Protein AF-A0AAN8UK50-F1 (afdb_monomer_lite)

pLDDT: mean 84.62, std 10.85, range [43.88, 96.88]

Organism: NCBI:txid194707

InterPro domains:
  IPR004158 Protein of unknown function DUF247, plant [PF03140] (2-124)
  IPR004158 Protein of unknown function DUF247, plant [PTHR31170] (2-124)

Structure (mmCIF, N/CA/C/O backbone):
data_AF-A0AAN8UK50-F1
#
_entry.id   AF-A0AAN8UK50-F1
#
loop_
_atom_site.group_PDB
_atom_site.id
_atom_site.type_symbol
_atom_site.label_atom_id
_atom_site.label_alt_id
_atom_site.label_comp_id
_atom_site.label_asym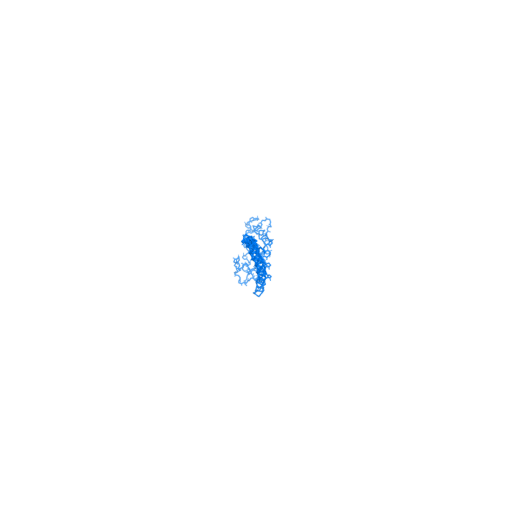_id
_atom_site.label_entity_id
_atom_site.label_seq_id
_atom_site.pdbx_PDB_ins_code
_atom_site.Cartn_x
_atom_site.Cartn_y
_atom_site.Cartn_z
_atom_site.occupancy
_atom_site.B_iso_or_equiv
_atom_site.auth_seq_id
_atom_site.auth_comp_id
_atom_site.auth_asym_id
_atom_site.auth_atom_id
_atom_site.pdbx_PDB_model_num
ATOM 1 N N . MET A 1 1 ? 16.157 -17.123 -24.007 1.00 47.72 1 MET A N 1
ATOM 2 C CA . MET A 1 1 ? 16.012 -16.371 -25.274 1.00 47.72 1 MET A CA 1
ATOM 3 C C . MET A 1 1 ? 15.568 -14.966 -24.904 1.00 47.72 1 MET A C 1
ATOM 5 O O . MET A 1 1 ? 14.409 -14.814 -24.567 1.00 47.72 1 MET A O 1
ATOM 9 N N . ASP A 1 2 ? 16.473 -13.984 -24.865 1.00 58.44 2 ASP A N 1
ATOM 10 C CA . ASP A 1 2 ? 16.121 -12.589 -24.503 1.00 58.44 2 ASP A CA 1
ATOM 11 C C . ASP A 1 2 ? 17.045 -11.524 -25.149 1.00 58.44 2 ASP A C 1
ATOM 13 O O . ASP A 1 2 ? 16.852 -10.322 -24.995 1.00 58.44 2 ASP A O 1
ATOM 17 N N . ASP A 1 3 ? 18.038 -11.926 -25.950 1.00 62.88 3 ASP A N 1
ATOM 18 C CA . ASP A 1 3 ? 18.989 -10.966 -26.534 1.00 62.88 3 ASP A CA 1
ATOM 19 C C . ASP A 1 3 ? 18.328 -10.000 -27.533 1.00 62.88 3 ASP A C 1
ATOM 21 O O . ASP A 1 3 ? 18.707 -8.834 -27.620 1.00 62.88 3 ASP A O 1
ATOM 25 N N . GLY A 1 4 ? 17.283 -10.446 -28.240 1.00 72.75 4 GLY A N 1
ATOM 26 C CA . GLY A 1 4 ? 16.550 -9.613 -29.198 1.00 72.75 4 GLY A CA 1
ATOM 27 C C . GLY A 1 4 ? 15.817 -8.437 -28.544 1.00 72.75 4 GLY A C 1
ATOM 28 O O . GLY A 1 4 ? 15.950 -7.304 -29.002 1.00 72.75 4 GLY A O 1
ATOM 29 N N . SER A 1 5 ? 15.090 -8.680 -27.449 1.00 75.69 5 SER A N 1
ATOM 30 C CA . SER A 1 5 ? 14.349 -7.642 -26.715 1.00 75.69 5 SER A CA 1
ATOM 31 C C . SER A 1 5 ? 15.296 -6.626 -26.078 1.00 75.69 5 SER A C 1
ATOM 33 O O . SER A 1 5 ? 15.081 -5.417 -26.190 1.00 75.69 5 SER A O 1
ATOM 35 N N . LYS A 1 6 ? 16.397 -7.109 -25.489 1.00 76.69 6 LYS A N 1
ATOM 36 C CA . LYS A 1 6 ? 17.480 -6.277 -24.943 1.00 76.69 6 LYS A CA 1
ATOM 37 C C . LYS A 1 6 ? 18.058 -5.336 -25.992 1.00 76.69 6 LYS A C 1
ATOM 39 O O . LYS A 1 6 ? 18.129 -4.125 -25.768 1.00 76.69 6 LYS A O 1
ATOM 44 N N . SER A 1 7 ? 18.460 -5.879 -27.140 1.00 81.12 7 SER A N 1
ATOM 45 C CA . SER A 1 7 ? 19.028 -5.092 -28.234 1.00 81.12 7 SER A CA 1
ATOM 46 C C . SER A 1 7 ? 18.020 -4.105 -28.814 1.00 81.12 7 SER A C 1
ATOM 48 O O . SER A 1 7 ? 18.394 -2.970 -29.089 1.00 81.12 7 SER A O 1
ATOM 50 N N . LEU A 1 8 ? 16.747 -4.484 -28.951 1.00 83.81 8 LEU A N 1
ATOM 51 C CA . LEU A 1 8 ? 15.701 -3.585 -29.444 1.00 83.81 8 LEU A CA 1
ATOM 52 C C . LEU A 1 8 ? 15.507 -2.373 -28.532 1.00 83.81 8 LEU A C 1
ATOM 54 O O . LEU A 1 8 ? 15.558 -1.246 -29.017 1.00 83.81 8 LEU A O 1
ATOM 58 N N . ILE A 1 9 ? 15.343 -2.582 -27.222 1.00 83.00 9 ILE A N 1
ATOM 59 C CA . ILE A 1 9 ? 15.151 -1.480 -26.268 1.00 83.00 9 ILE A CA 1
ATOM 60 C C . ILE A 1 9 ? 16.376 -0.560 -26.259 1.00 83.00 9 ILE A C 1
ATOM 62 O O . ILE A 1 9 ? 16.230 0.658 -26.352 1.00 83.00 9 ILE A O 1
ATOM 66 N N . ARG A 1 10 ? 17.590 -1.126 -26.217 1.00 84.88 10 ARG A N 1
ATOM 67 C CA . ARG A 1 10 ? 18.835 -0.340 -26.258 1.00 84.88 10 ARG A CA 1
ATOM 68 C C . ARG A 1 10 ? 18.974 0.454 -27.558 1.00 84.88 10 ARG A C 1
ATOM 70 O O . ARG A 1 10 ? 19.342 1.622 -27.506 1.00 84.88 10 ARG A O 1
ATOM 77 N N . ASN A 1 11 ? 18.640 -0.142 -28.701 1.00 88.38 11 ASN A N 1
ATOM 78 C CA . ASN A 1 11 ? 18.689 0.536 -29.997 1.00 88.38 11 ASN A CA 1
ATOM 79 C C . ASN A 1 11 ? 17.655 1.662 -30.093 1.00 88.38 11 ASN A C 1
ATOM 81 O O . ASN A 1 11 ? 17.973 2.717 -30.630 1.00 88.38 11 ASN A O 1
ATOM 85 N N . LEU A 1 12 ? 16.446 1.467 -29.559 1.00 87.56 12 LEU A N 1
ATOM 86 C CA . LEU A 1 12 ? 15.413 2.504 -29.527 1.00 87.56 12 LEU A CA 1
ATOM 87 C C . LEU A 1 12 ? 15.816 3.681 -28.637 1.00 87.56 12 LEU A C 1
ATOM 89 O O . LEU A 1 12 ? 15.639 4.830 -29.030 1.00 87.56 12 LEU A O 1
ATOM 93 N N . VAL A 1 13 ? 16.397 3.406 -27.469 1.00 86.94 13 VAL A N 1
ATOM 94 C CA . VAL A 1 13 ? 16.905 4.456 -26.579 1.00 86.94 13 VAL A CA 1
ATOM 95 C C . VAL A 1 13 ? 18.089 5.193 -27.209 1.00 86.94 13 VAL A C 1
ATOM 97 O O . VAL A 1 13 ? 18.123 6.420 -27.184 1.00 86.94 13 VAL A O 1
ATOM 100 N N . ALA A 1 14 ? 19.031 4.475 -27.826 1.00 86.44 14 ALA A N 1
ATOM 101 C CA . ALA A 1 14 ? 20.147 5.095 -28.540 1.00 86.44 14 ALA A CA 1
ATOM 102 C C . ALA A 1 14 ? 19.658 5.952 -29.717 1.00 86.44 14 ALA A C 1
ATOM 104 O O . ALA A 1 14 ? 20.120 7.074 -29.896 1.00 86.44 14 ALA A O 1
ATOM 105 N N . PHE A 1 15 ? 18.683 5.458 -30.484 1.00 88.56 15 PHE A N 1
ATOM 106 C CA . PHE A 1 15 ? 18.043 6.217 -31.553 1.00 88.56 15 PHE A CA 1
ATOM 107 C C . PHE A 1 15 ? 17.394 7.497 -31.013 1.00 88.56 15 PHE A C 1
ATOM 109 O O . PHE A 1 15 ? 17.632 8.577 -31.550 1.00 88.56 15 PHE A O 1
ATOM 116 N N . GLU A 1 16 ? 16.627 7.407 -29.925 1.00 88.50 16 GLU A N 1
ATOM 117 C CA . GLU A 1 16 ? 16.015 8.579 -29.298 1.00 88.50 16 GLU A CA 1
ATOM 118 C C . GLU A 1 16 ? 17.075 9.611 -28.889 1.00 88.50 16 GLU A C 1
ATOM 120 O O . GLU A 1 16 ? 16.972 10.771 -29.282 1.00 88.50 16 GLU A O 1
ATOM 125 N N . GLN A 1 17 ? 18.127 9.181 -28.189 1.00 84.12 17 GLN A N 1
ATOM 126 C CA . GLN A 1 17 ? 19.191 10.055 -27.683 1.00 84.12 17 GLN A CA 1
ATOM 127 C C . GLN A 1 17 ? 20.078 10.657 -28.779 1.00 84.12 17 GLN A C 1
ATOM 129 O O . GLN A 1 17 ? 20.617 11.745 -28.596 1.00 84.12 17 GLN A O 1
ATOM 134 N N . CYS A 1 18 ? 20.254 9.974 -29.913 1.00 87.00 18 CYS A N 1
ATOM 135 C CA . CYS A 1 18 ? 21.041 10.494 -31.033 1.00 87.00 18 CYS A CA 1
ATOM 136 C C . CYS A 1 18 ? 20.264 11.487 -31.905 1.00 87.00 18 CYS A C 1
ATOM 138 O O . CYS A 1 18 ? 20.881 12.348 -32.531 1.00 87.00 18 CYS A O 1
ATOM 140 N N . HIS A 1 19 ? 18.939 11.347 -31.990 1.00 86.81 19 HIS A N 1
ATOM 141 C CA . HIS A 1 19 ? 18.116 12.123 -32.921 1.00 86.81 19 HIS A CA 1
ATOM 142 C C . HIS A 1 19 ? 17.321 13.257 -32.269 1.00 86.81 19 HIS A C 1
ATOM 144 O O . HIS A 1 19 ? 16.935 14.186 -32.979 1.00 86.81 19 HIS A O 1
ATOM 150 N N . HIS A 1 20 ? 17.097 13.217 -30.954 1.00 83.88 20 HIS A N 1
ATOM 151 C CA . HIS A 1 20 ? 16.338 14.240 -30.233 1.00 83.88 20 HIS A CA 1
ATOM 152 C C . HIS A 1 20 ? 17.251 15.132 -29.385 1.00 83.88 20 HIS A C 1
ATOM 154 O O . HIS A 1 20 ? 18.308 14.690 -28.926 1.00 83.88 20 HIS A O 1
ATOM 160 N N . PRO A 1 21 ? 16.874 16.403 -29.168 1.00 80.44 21 PRO A N 1
ATOM 161 C CA . PRO A 1 21 ? 17.626 17.289 -28.294 1.00 80.44 21 PRO A CA 1
ATOM 162 C C . PRO A 1 21 ? 17.556 16.832 -26.823 1.00 80.44 21 PRO A C 1
ATOM 164 O O . PRO A 1 21 ? 16.577 16.208 -26.404 1.00 80.44 21 PRO A O 1
ATOM 167 N N . PRO A 1 22 ? 18.553 17.204 -25.996 1.00 74.31 22 PRO A N 1
ATOM 168 C CA . PRO A 1 22 ? 18.530 16.940 -24.562 1.00 74.31 22 PRO A CA 1
ATOM 169 C C . PRO A 1 22 ? 17.248 17.443 -23.896 1.00 74.31 22 PRO A C 1
ATOM 171 O O . PRO A 1 22 ? 16.920 18.627 -23.977 1.00 74.31 22 PRO A O 1
ATOM 174 N N . GLY A 1 23 ? 16.543 16.532 -23.223 1.00 71.69 23 GLY A N 1
ATOM 175 C CA . GLY A 1 23 ? 15.274 16.808 -22.543 1.00 71.69 23 GLY A CA 1
ATOM 176 C C . GLY A 1 23 ? 14.036 16.286 -23.271 1.00 71.69 23 GLY A C 1
ATOM 177 O O . GLY A 1 23 ? 12.983 16.192 -22.646 1.00 71.69 23 GLY A O 1
ATOM 178 N N . ASP A 1 24 ? 14.171 15.861 -24.529 1.00 81.19 24 ASP A N 1
ATOM 179 C CA . ASP A 1 24 ? 13.094 15.276 -25.337 1.00 81.19 24 ASP A CA 1
ATOM 180 C C . ASP A 1 24 ? 13.220 13.741 -25.425 1.00 81.19 24 ASP A C 1
ATOM 182 O O . ASP A 1 24 ? 13.137 13.128 -26.485 1.00 81.19 24 ASP A O 1
ATOM 186 N N . TYR A 1 25 ? 13.511 13.111 -24.280 1.00 85.69 25 TYR A N 1
ATOM 187 C CA . TYR A 1 25 ? 13.787 11.673 -24.167 1.00 85.69 25 TYR A CA 1
ATOM 188 C C . TYR A 1 25 ? 12.619 10.925 -23.509 1.00 85.69 25 TYR A C 1
ATOM 190 O O . TYR A 1 25 ? 12.745 10.381 -22.406 1.00 85.69 25 TYR A O 1
ATOM 198 N N . TYR A 1 26 ? 11.438 10.965 -24.125 1.00 83.38 26 TYR A N 1
ATOM 199 C CA . TYR A 1 26 ? 10.213 10.394 -23.557 1.00 83.38 26 TYR A CA 1
ATOM 200 C C . TYR A 1 26 ? 10.309 8.889 -23.292 1.00 83.38 26 TYR A C 1
ATOM 202 O O . TYR A 1 26 ? 9.924 8.433 -22.211 1.00 83.38 26 TYR A O 1
ATOM 210 N N . LEU A 1 27 ? 10.833 8.123 -24.248 1.00 85.31 27 LEU A N 1
ATOM 211 C CA . LEU A 1 27 ? 10.989 6.677 -24.159 1.00 85.31 27 LEU A CA 1
ATOM 212 C C . LEU A 1 27 ? 12.028 6.311 -23.096 1.00 85.31 27 LEU A C 1
ATOM 214 O O . LEU A 1 27 ? 11.756 5.478 -22.232 1.00 85.31 27 LEU A O 1
ATOM 218 N N . SER A 1 28 ? 13.182 6.977 -23.097 1.00 86.94 28 SER A N 1
ATOM 219 C CA . SER A 1 28 ? 14.236 6.805 -22.090 1.00 86.94 28 SER A CA 1
ATOM 220 C C . SER A 1 28 ? 13.732 7.117 -20.681 1.00 86.94 28 SER A C 1
ATOM 222 O O . SER A 1 28 ? 13.969 6.347 -19.746 1.00 86.94 28 SER A O 1
ATOM 224 N N . ASN A 1 29 ? 13.005 8.228 -20.521 1.00 87.19 29 ASN A N 1
ATOM 225 C CA . ASN A 1 29 ? 12.401 8.625 -19.252 1.00 87.19 29 ASN A CA 1
ATOM 226 C C . ASN A 1 29 ? 11.342 7.611 -18.798 1.00 87.19 29 ASN A C 1
ATOM 228 O O . ASN A 1 29 ? 11.279 7.291 -17.613 1.00 87.19 29 ASN A O 1
ATOM 232 N N . TYR A 1 30 ? 10.540 7.072 -19.719 1.00 88.00 30 TYR A N 1
ATOM 233 C CA . TYR A 1 30 ? 9.526 6.062 -19.410 1.00 88.00 30 TYR A CA 1
ATOM 234 C C . TYR A 1 30 ? 10.154 4.743 -18.959 1.00 88.00 30 TYR A C 1
ATOM 236 O O . TYR A 1 30 ? 9.816 4.222 -17.899 1.00 88.00 30 TYR A O 1
ATOM 244 N N . ILE A 1 31 ? 11.123 4.230 -19.715 1.00 87.62 31 ILE A N 1
ATOM 245 C CA . ILE A 1 31 ? 11.845 3.001 -19.375 1.00 87.62 31 ILE A CA 1
ATOM 246 C C . ILE A 1 31 ? 12.547 3.150 -18.016 1.00 87.62 31 ILE A C 1
ATOM 248 O O . ILE A 1 31 ? 12.502 2.243 -17.183 1.00 87.62 31 ILE A O 1
ATOM 252 N N . SER A 1 32 ? 13.133 4.321 -17.753 1.00 87.06 32 SER A N 1
ATOM 253 C CA . SER A 1 32 ? 13.763 4.624 -16.464 1.00 87.06 32 SER A CA 1
ATOM 254 C C . SER A 1 32 ? 12.739 4.688 -15.326 1.00 87.06 32 SER A C 1
ATOM 256 O O . SER A 1 32 ? 12.998 4.168 -14.242 1.00 87.06 32 SER A O 1
ATOM 258 N N . PHE A 1 33 ? 11.559 5.269 -15.566 1.00 88.56 33 PHE A N 1
ATOM 259 C CA . PHE A 1 33 ? 10.451 5.282 -14.609 1.00 88.56 33 PHE A CA 1
ATOM 260 C C . PHE A 1 33 ? 9.986 3.862 -14.263 1.00 88.56 33 PHE A C 1
ATOM 262 O O . PHE A 1 33 ? 9.912 3.511 -13.085 1.00 88.56 33 PHE A O 1
ATOM 269 N N . ILE A 1 34 ? 9.745 3.018 -15.271 1.00 89.56 34 ILE A N 1
ATOM 270 C CA . ILE A 1 34 ? 9.329 1.625 -15.069 1.00 89.56 34 ILE A CA 1
ATOM 271 C C . ILE A 1 34 ? 10.414 0.824 -14.345 1.00 89.56 34 ILE A C 1
ATOM 273 O O . ILE A 1 34 ? 10.089 0.100 -13.409 1.00 89.56 34 ILE A O 1
ATOM 277 N N . LYS A 1 35 ? 11.700 1.006 -14.676 1.00 88.19 35 LYS A N 1
ATOM 278 C CA . LYS A 1 35 ? 12.813 0.395 -13.926 1.00 88.19 35 LYS A CA 1
ATOM 279 C C . LYS A 1 35 ? 12.797 0.773 -12.443 1.00 88.19 35 LYS A C 1
ATOM 281 O O . LYS A 1 35 ? 13.085 -0.071 -11.599 1.00 88.19 35 LYS A O 1
ATOM 286 N N . CYS A 1 36 ? 12.490 2.027 -12.112 1.00 87.50 36 CYS A N 1
ATOM 287 C CA . CYS A 1 36 ? 12.403 2.470 -10.720 1.00 87.50 36 CYS A CA 1
ATOM 288 C C . CYS A 1 36 ? 11.255 1.792 -9.958 1.00 87.50 36 CYS A C 1
ATOM 290 O O . CYS A 1 36 ? 11.387 1.573 -8.755 1.00 87.50 36 CYS A O 1
ATOM 292 N N . LEU A 1 37 ? 10.155 1.458 -10.642 1.00 89.62 37 LEU A N 1
ATOM 293 C CA . LEU A 1 37 ? 9.028 0.730 -10.057 1.00 89.62 37 LEU A CA 1
ATOM 294 C C . LEU A 1 37 ? 9.287 -0.781 -9.978 1.00 89.62 37 LEU A C 1
ATOM 296 O O . LEU A 1 37 ? 8.925 -1.403 -8.989 1.00 89.62 37 LEU A O 1
ATOM 300 N N . ALA A 1 38 ? 9.924 -1.363 -10.992 1.00 91.12 38 ALA A N 1
ATOM 301 C CA . ALA A 1 38 ? 10.130 -2.799 -11.171 1.00 91.12 38 ALA A CA 1
ATOM 302 C C . ALA A 1 38 ? 11.541 -3.245 -10.740 1.00 91.12 38 ALA A C 1
ATOM 304 O O . ALA A 1 38 ? 12.314 -3.761 -11.546 1.00 91.12 38 ALA A O 1
ATOM 305 N N . LYS A 1 39 ? 11.917 -3.000 -9.479 1.00 88.19 39 LYS A N 1
ATOM 306 C CA . LYS A 1 39 ? 13.286 -3.269 -9.000 1.00 88.19 39 LYS A CA 1
ATOM 307 C C . LYS A 1 39 ? 13.546 -4.748 -8.703 1.00 88.19 39 LYS A C 1
ATOM 309 O O . LYS A 1 39 ? 14.693 -5.188 -8.753 1.00 88.19 39 LYS A O 1
ATOM 314 N N . THR A 1 40 ? 12.502 -5.487 -8.346 1.00 91.25 40 THR A N 1
ATOM 315 C CA . THR A 1 40 ? 12.549 -6.920 -8.050 1.00 91.25 40 THR A CA 1
ATOM 316 C C . THR A 1 40 ? 11.506 -7.681 -8.874 1.00 91.25 40 THR A C 1
ATOM 318 O O . THR A 1 40 ? 10.497 -7.092 -9.274 1.00 91.25 40 THR A O 1
ATOM 321 N N . PRO A 1 41 ? 11.655 -9.006 -9.060 1.00 91.31 41 PRO A N 1
ATOM 322 C CA . PRO A 1 41 ? 10.645 -9.823 -9.742 1.00 91.31 41 PRO A CA 1
ATOM 323 C C . PRO A 1 41 ? 9.259 -9.744 -9.084 1.00 91.31 41 PRO A C 1
ATOM 325 O O . PRO A 1 41 ? 8.235 -9.891 -9.746 1.00 91.31 41 PRO A O 1
ATOM 328 N N . LYS A 1 42 ? 9.209 -9.472 -7.774 1.00 91.88 42 LYS A N 1
ATOM 329 C CA . LYS A 1 42 ? 7.958 -9.268 -7.041 1.00 91.88 42 LYS A CA 1
ATOM 330 C C . LYS A 1 42 ? 7.301 -7.929 -7.369 1.00 91.88 42 LYS A C 1
ATOM 332 O O . LYS A 1 42 ? 6.078 -7.846 -7.409 1.00 91.88 42 LYS A O 1
ATOM 337 N N . ASP A 1 43 ? 8.095 -6.895 -7.623 1.00 92.62 43 ASP A N 1
ATOM 338 C CA . ASP A 1 43 ? 7.568 -5.612 -8.081 1.00 92.62 43 ASP A CA 1
ATOM 339 C C . ASP A 1 43 ? 7.013 -5.744 -9.505 1.00 92.62 43 ASP A C 1
ATOM 341 O O . ASP A 1 43 ? 5.928 -5.243 -9.786 1.00 92.62 43 ASP A O 1
ATOM 345 N N . VAL A 1 44 ? 7.702 -6.493 -10.377 1.00 91.94 44 VAL A N 1
ATOM 346 C CA . VAL A 1 44 ? 7.198 -6.856 -11.714 1.00 91.94 44 VAL A CA 1
ATOM 347 C C . VAL A 1 44 ? 5.861 -7.587 -11.603 1.00 91.94 44 VAL A C 1
ATOM 349 O O . VAL A 1 44 ? 4.909 -7.196 -12.271 1.00 91.94 44 VAL A O 1
ATOM 352 N N . ASP A 1 45 ? 5.763 -8.595 -10.733 1.00 93.38 45 ASP A N 1
ATOM 353 C CA . ASP A 1 45 ? 4.522 -9.345 -10.502 1.00 93.38 45 ASP A CA 1
ATOM 354 C C . ASP A 1 45 ? 3.360 -8.419 -10.119 1.00 93.38 45 ASP A C 1
ATOM 356 O O . ASP A 1 45 ? 2.282 -8.486 -10.706 1.00 93.38 45 ASP A O 1
ATOM 360 N N . LEU A 1 46 ? 3.594 -7.483 -9.193 1.00 93.31 46 LEU A N 1
ATOM 361 C CA . LEU A 1 46 ? 2.587 -6.500 -8.796 1.00 93.31 46 LEU A CA 1
ATOM 362 C C . LEU A 1 46 ? 2.182 -5.587 -9.957 1.00 93.31 46 LEU A C 1
ATOM 364 O O . LEU A 1 46 ? 0.994 -5.322 -10.134 1.00 93.31 46 LEU A O 1
ATOM 368 N N . LEU A 1 47 ? 3.134 -5.101 -10.752 1.00 93.25 47 LEU A N 1
ATOM 369 C CA . LEU A 1 47 ? 2.835 -4.240 -11.897 1.00 93.25 47 LEU A CA 1
ATOM 370 C C . LEU A 1 47 ? 2.051 -4.986 -12.986 1.00 93.25 47 LEU A C 1
ATOM 372 O O . LEU A 1 47 ? 1.150 -4.401 -13.581 1.00 93.25 47 LEU A O 1
ATOM 376 N N . VAL A 1 48 ? 2.347 -6.268 -13.212 1.00 92.44 48 VAL A N 1
ATOM 377 C CA . VAL A 1 48 ? 1.617 -7.129 -14.157 1.00 92.44 48 VAL A CA 1
ATOM 378 C C . VAL A 1 48 ? 0.206 -7.423 -13.651 1.00 92.44 48 VAL A C 1
ATOM 380 O O . VAL A 1 48 ? -0.753 -7.275 -14.402 1.00 92.44 48 VAL A O 1
ATOM 383 N N . GLN A 1 49 ? 0.049 -7.774 -12.371 1.00 92.81 49 GLN A N 1
ATOM 384 C CA . GLN A 1 49 ? -1.259 -8.039 -11.754 1.00 92.81 49 GLN A CA 1
ATOM 385 C C . GLN A 1 49 ? -2.184 -6.819 -11.763 1.00 92.81 49 GLN A C 1
ATOM 387 O O . GLN A 1 49 ? -3.401 -6.974 -11.794 1.00 92.81 49 GLN A O 1
ATOM 392 N N . ASN A 1 50 ? -1.614 -5.614 -11.715 1.00 91.31 50 ASN A N 1
ATOM 393 C CA . ASN A 1 50 ? -2.359 -4.359 -11.816 1.00 91.31 50 ASN A CA 1
ATOM 394 C C . ASN A 1 50 ? -2.451 -3.840 -13.264 1.00 91.31 50 ASN A C 1
ATOM 396 O O . ASN A 1 50 ? -2.845 -2.694 -13.459 1.00 91.31 50 ASN A O 1
ATOM 400 N N . GLU A 1 51 ? -2.073 -4.652 -14.259 1.00 89.44 51 GLU A N 1
ATOM 401 C CA . GLU A 1 51 ? -2.140 -4.340 -15.696 1.00 89.44 51 GLU A CA 1
ATOM 402 C C . GLU A 1 51 ? -1.363 -3.070 -16.105 1.00 89.44 51 GLU A C 1
ATOM 404 O O . GLU A 1 51 ? -1.646 -2.441 -17.122 1.00 89.44 51 GLU A O 1
ATOM 409 N N . ILE A 1 52 ? -0.346 -2.690 -15.323 1.00 88.44 52 ILE A N 1
ATOM 410 C CA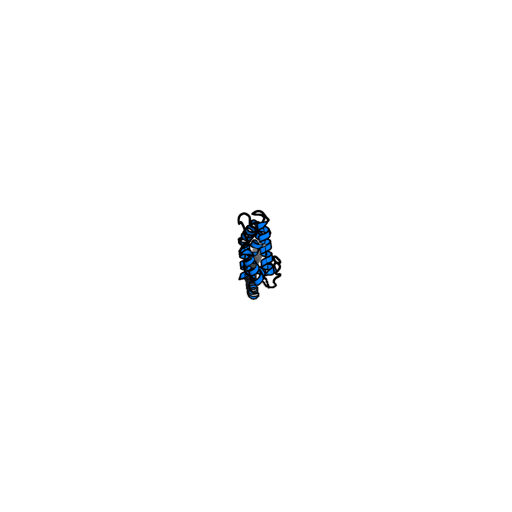 . ILE A 1 52 ? 0.510 -1.524 -15.594 1.00 88.44 52 ILE A CA 1
ATOM 411 C C . ILE A 1 52 ? 1.546 -1.862 -16.673 1.00 88.44 52 ILE A C 1
ATOM 413 O O . ILE A 1 52 ? 1.881 -1.015 -17.501 1.00 88.44 52 ILE A O 1
ATOM 417 N N . ILE A 1 53 ? 2.057 -3.097 -16.667 1.00 87.25 53 ILE A N 1
ATOM 418 C CA . ILE A 1 53 ? 2.972 -3.624 -17.685 1.00 87.25 53 ILE A CA 1
ATOM 419 C C . ILE A 1 53 ? 2.505 -5.006 -18.143 1.00 87.25 53 ILE A C 1
ATOM 421 O O . ILE A 1 53 ? 1.961 -5.782 -17.361 1.00 87.25 53 ILE A O 1
ATOM 425 N N . VAL A 1 54 ? 2.760 -5.338 -19.407 1.00 85.00 54 VAL A N 1
ATOM 426 C CA . VAL A 1 54 ? 2.460 -6.663 -19.962 1.00 85.00 54 VAL A CA 1
ATOM 427 C C . VAL A 1 54 ? 3.736 -7.498 -19.963 1.00 85.00 54 VAL A C 1
ATOM 429 O O . VAL A 1 54 ? 4.721 -7.128 -20.603 1.00 85.00 54 VAL A O 1
ATOM 432 N N . ASN A 1 55 ? 3.724 -8.636 -19.266 1.00 83.62 55 ASN A N 1
ATOM 433 C CA . ASN A 1 55 ? 4.844 -9.573 -19.300 1.00 83.62 55 ASN A CA 1
ATOM 434 C C . ASN A 1 55 ? 4.794 -10.422 -20.581 1.00 83.62 55 ASN A C 1
ATOM 436 O O . ASN A 1 55 ? 4.081 -11.419 -20.656 1.00 83.62 55 ASN A O 1
ATOM 440 N N . LEU A 1 56 ? 5.583 -10.025 -21.580 1.00 78.38 56 LEU A N 1
ATOM 441 C CA . LEU A 1 56 ? 5.742 -10.759 -22.842 1.00 78.38 56 LEU A CA 1
ATOM 442 C C . LEU A 1 56 ? 6.830 -11.845 -22.786 1.00 78.38 56 LEU A C 1
ATOM 444 O O . LEU A 1 56 ? 6.917 -12.668 -23.693 1.00 78.38 56 LEU A O 1
ATOM 448 N N . LEU A 1 57 ? 7.664 -11.846 -21.742 1.00 80.31 57 LEU A N 1
ATOM 449 C CA . LEU A 1 57 ? 8.756 -12.806 -21.548 1.00 80.31 57 LEU A CA 1
ATOM 450 C C . LEU A 1 57 ? 8.300 -14.076 -20.816 1.00 80.31 57 LEU A C 1
ATOM 452 O O . LEU A 1 57 ? 9.017 -15.072 -20.820 1.00 80.31 57 LEU A O 1
ATOM 456 N N . GLY A 1 58 ? 7.118 -14.050 -20.195 1.00 79.06 58 GLY A N 1
ATOM 457 C CA . GLY A 1 58 ? 6.543 -15.171 -19.447 1.00 79.06 58 GLY A CA 1
ATOM 458 C C . GLY A 1 58 ? 7.172 -15.404 -18.071 1.00 79.06 58 GLY A C 1
ATOM 459 O O . GLY A 1 58 ? 6.640 -16.194 -17.297 1.00 79.06 58 GLY A O 1
ATOM 460 N N . ASP A 1 59 ? 8.258 -14.698 -17.748 1.00 86.69 59 ASP A N 1
ATOM 461 C CA . ASP A 1 59 ? 8.964 -14.776 -16.472 1.00 86.69 59 ASP A CA 1
ATOM 462 C C . ASP A 1 59 ? 9.261 -13.372 -15.926 1.00 86.69 59 ASP A C 1
ATOM 464 O O . ASP A 1 59 ? 9.739 -12.490 -16.640 1.00 86.69 59 ASP A O 1
ATOM 468 N N . ASN A 1 60 ? 8.934 -13.155 -14.654 1.00 88.75 60 ASN A N 1
ATOM 469 C CA . ASN A 1 60 ? 9.104 -11.870 -13.983 1.00 88.75 60 ASN A CA 1
ATOM 470 C C . ASN A 1 60 ? 10.582 -11.574 -13.682 1.00 88.75 60 ASN A C 1
ATOM 472 O O . ASN A 1 60 ? 10.967 -10.404 -13.634 1.00 88.75 60 ASN A O 1
ATOM 476 N N . GLU A 1 61 ? 11.409 -12.608 -13.497 1.00 89.06 61 GLU A N 1
ATOM 477 C CA . GLU A 1 61 ? 12.856 -12.457 -13.316 1.00 89.06 61 GLU A CA 1
ATOM 478 C C . GLU A 1 61 ? 13.507 -11.981 -14.617 1.00 89.06 61 GLU A C 1
ATOM 480 O O . GLU A 1 61 ? 14.168 -10.942 -14.624 1.00 89.06 61 GLU A O 1
ATOM 485 N N . ALA A 1 62 ? 13.175 -12.617 -15.745 1.00 87.25 62 ALA A N 1
ATOM 486 C CA . ALA A 1 62 ? 13.597 -12.164 -17.069 1.00 87.25 62 ALA A CA 1
ATOM 487 C C . ALA A 1 62 ? 13.226 -10.694 -17.365 1.00 87.25 62 ALA A C 1
ATOM 489 O O . ALA A 1 62 ? 14.043 -9.953 -17.910 1.00 87.25 62 ALA A O 1
ATOM 490 N N . VAL A 1 63 ? 12.023 -10.236 -16.987 1.00 86.62 63 VAL A N 1
ATOM 491 C CA . VAL A 1 63 ? 11.610 -8.825 -17.158 1.00 86.62 63 VAL A CA 1
ATOM 492 C C . VAL A 1 63 ? 12.431 -7.884 -16.271 1.00 86.62 63 VAL A C 1
ATOM 494 O O . VAL A 1 63 ? 12.873 -6.831 -16.738 1.00 86.62 63 VAL A O 1
ATOM 497 N N . SER A 1 64 ? 12.642 -8.244 -15.003 1.00 88.06 64 SER A N 1
ATOM 498 C CA . SER A 1 64 ? 13.459 -7.459 -14.068 1.00 88.06 64 SER A CA 1
ATOM 499 C C . SER A 1 64 ? 14.895 -7.304 -14.588 1.00 88.06 64 SER A C 1
ATOM 501 O O . SER A 1 64 ? 15.437 -6.196 -14.615 1.00 88.06 64 SER A O 1
ATOM 503 N N . ASP A 1 65 ? 15.489 -8.389 -15.084 1.00 87.62 65 ASP A N 1
ATOM 504 C CA . ASP A 1 65 ? 16.841 -8.402 -15.649 1.00 87.62 65 ASP A CA 1
ATOM 505 C C . ASP A 1 65 ? 16.939 -7.625 -16.966 1.00 87.62 65 ASP A C 1
ATOM 507 O O . ASP A 1 65 ? 17.912 -6.894 -17.200 1.00 87.62 65 ASP A O 1
ATOM 511 N N . LEU A 1 66 ? 15.920 -7.730 -17.825 1.00 86.00 66 LEU A N 1
ATOM 512 C CA . LEU A 1 66 ? 15.801 -6.930 -19.042 1.00 86.00 66 LEU A CA 1
ATOM 513 C C . LEU A 1 66 ? 15.811 -5.437 -18.702 1.00 86.00 66 LEU A C 1
ATOM 515 O O . LEU A 1 66 ? 16.604 -4.692 -19.272 1.00 86.00 66 LEU A O 1
ATOM 519 N N . LEU A 1 67 ? 14.986 -4.996 -17.750 1.00 85.31 67 LEU A N 1
ATOM 520 C CA . LEU A 1 67 ? 14.928 -3.593 -17.332 1.00 85.31 67 LEU A CA 1
ATOM 521 C C . LEU A 1 67 ? 16.228 -3.136 -16.668 1.00 85.31 67 LEU A C 1
ATOM 523 O O . LEU A 1 67 ? 16.677 -2.012 -16.898 1.00 85.31 67 LEU A O 1
ATOM 527 N N . HIS A 1 68 ? 16.860 -3.986 -15.858 1.00 83.31 68 HIS A N 1
ATOM 528 C CA . HIS A 1 68 ? 18.117 -3.634 -15.210 1.00 83.31 68 HIS A CA 1
ATOM 529 C C . HIS A 1 68 ? 19.216 -3.381 -16.245 1.00 83.31 68 HIS A C 1
ATOM 531 O O . HIS A 1 68 ? 19.818 -2.302 -16.241 1.00 83.31 68 HIS A O 1
ATOM 537 N N . SER A 1 69 ? 19.395 -4.339 -17.160 1.00 81.44 69 SER A N 1
ATOM 538 C CA . SER A 1 69 ? 20.433 -4.337 -18.194 1.00 81.44 69 SER A CA 1
ATOM 539 C C . SER A 1 69 ? 20.166 -3.335 -19.321 1.00 81.44 69 SER A C 1
ATOM 541 O O . SER A 1 69 ? 21.085 -2.644 -19.760 1.00 81.44 69 SER A O 1
ATOM 543 N N . ALA A 1 70 ? 18.928 -3.181 -19.796 1.00 75.75 70 ALA A N 1
ATOM 544 C CA . ALA A 1 70 ? 18.590 -2.214 -20.844 1.00 75.75 70 ALA A CA 1
ATOM 545 C C . ALA A 1 70 ? 18.882 -0.768 -20.412 1.00 75.75 70 ALA A C 1
ATOM 547 O O . ALA A 1 70 ? 19.244 0.067 -21.239 1.00 75.75 70 ALA A O 1
ATOM 548 N N . CYS A 1 71 ? 18.798 -0.502 -19.109 1.00 71.25 71 CYS A N 1
ATOM 549 C CA . CYS A 1 71 ? 18.953 0.826 -18.537 1.00 71.25 71 CYS A CA 1
ATOM 550 C C . CYS A 1 71 ? 20.365 1.174 -18.047 1.00 71.25 71 CYS A C 1
ATOM 552 O O . CYS A 1 71 ? 20.538 2.242 -17.465 1.00 71.25 71 CYS A O 1
ATOM 554 N N . GLU A 1 72 ? 21.361 0.296 -18.202 1.00 70.81 72 GLU A N 1
ATOM 555 C CA . GLU A 1 72 ? 22.728 0.545 -17.703 1.00 70.81 72 GLU A CA 1
ATOM 556 C C . GLU A 1 72 ? 23.404 1.762 -18.350 1.00 70.81 72 GLU A C 1
ATOM 558 O O . GLU A 1 72 ? 24.280 2.361 -17.738 1.00 70.81 72 GLU A O 1
ATOM 563 N N . ASN A 1 73 ? 22.973 2.162 -19.551 1.00 67.75 73 ASN A N 1
ATOM 564 C CA . ASN A 1 73 ? 23.613 3.225 -20.334 1.00 67.75 73 ASN A CA 1
ATOM 565 C C . ASN A 1 73 ? 22.653 4.355 -20.738 1.00 67.75 73 ASN A C 1
ATOM 567 O O . ASN A 1 73 ? 22.927 5.089 -21.684 1.00 67.75 73 ASN A O 1
ATOM 571 N N . ILE A 1 74 ? 21.507 4.494 -20.066 1.00 72.88 74 ILE A N 1
ATOM 572 C CA . ILE A 1 74 ? 20.542 5.545 -20.405 1.00 72.88 74 ILE A CA 1
ATOM 573 C C . ILE A 1 74 ? 21.011 6.868 -19.801 1.00 72.88 74 ILE A C 1
ATOM 575 O O . ILE A 1 74 ? 21.087 7.016 -18.581 1.00 72.88 74 ILE A O 1
ATOM 579 N N . MET A 1 75 ? 21.289 7.855 -20.653 1.00 65.94 75 MET A N 1
ATOM 580 C CA . MET A 1 75 ? 21.536 9.225 -20.219 1.00 65.94 75 MET A CA 1
ATOM 581 C C . MET A 1 75 ? 20.215 9.912 -19.857 1.00 65.94 75 MET A C 1
ATOM 583 O O . MET A 1 75 ? 19.563 10.530 -20.693 1.00 65.94 75 MET A O 1
ATOM 587 N N . THR A 1 76 ? 19.818 9.831 -18.588 1.00 65.00 76 THR A N 1
ATOM 588 C CA . THR A 1 76 ? 18.744 10.670 -18.035 1.00 65.00 76 THR A CA 1
ATOM 589 C C . THR A 1 76 ? 19.325 11.897 -17.348 1.00 65.00 76 THR A C 1
ATOM 591 O O . THR A 1 76 ? 20.089 11.773 -16.391 1.00 65.00 76 THR A O 1
ATOM 594 N N . THR A 1 77 ? 18.926 13.090 -17.788 1.00 66.00 77 THR A N 1
ATOM 595 C CA . THR A 1 77 ? 19.211 14.340 -17.075 1.00 66.00 77 THR A CA 1
ATOM 596 C C . THR A 1 77 ? 18.148 14.541 -15.986 1.00 66.00 77 THR A C 1
ATOM 598 O O . THR A 1 77 ? 16.982 14.742 -16.329 1.00 66.00 77 THR A O 1
ATOM 601 N N . PRO A 1 78 ? 18.497 14.520 -14.682 1.00 65.19 78 PRO A N 1
ATOM 602 C CA . PRO A 1 78 ? 17.504 14.572 -13.602 1.00 65.19 78 PRO A CA 1
ATOM 603 C C . PRO A 1 78 ? 16.608 15.817 -13.635 1.00 65.19 78 PRO A C 1
ATOM 605 O O . PRO A 1 78 ? 15.433 15.737 -13.293 1.00 65.19 78 PRO A O 1
ATOM 608 N N . SER A 1 79 ? 17.138 16.957 -14.093 1.00 66.12 79 SER A N 1
ATOM 609 C CA . SER A 1 79 ? 16.393 18.217 -14.222 1.00 66.12 79 SER A CA 1
ATOM 610 C C . SER A 1 79 ? 15.373 18.233 -15.366 1.00 66.12 79 SER A C 1
ATOM 612 O O . SER A 1 79 ? 14.537 19.129 -15.409 1.00 66.12 79 SER A O 1
ATOM 614 N N . MET A 1 80 ? 15.424 17.262 -16.284 1.00 70.56 80 MET A N 1
ATOM 615 C CA . MET A 1 80 ? 14.540 17.156 -17.454 1.00 70.56 80 MET A CA 1
ATOM 616 C C . MET A 1 80 ? 13.784 15.821 -17.478 1.00 70.56 80 MET A C 1
ATOM 618 O O . MET A 1 80 ? 13.312 15.367 -18.520 1.00 70.56 80 MET A O 1
ATOM 622 N N . PHE A 1 81 ? 13.674 15.162 -16.323 1.00 81.12 81 PHE A N 1
ATOM 623 C CA . PHE A 1 81 ? 12.940 13.913 -16.210 1.00 81.12 81 PHE A CA 1
ATOM 624 C C . PHE A 1 81 ? 11.432 14.176 -16.299 1.00 81.12 81 PHE A C 1
ATOM 626 O O . PHE A 1 81 ? 10.832 14.768 -15.396 1.00 81.12 81 PHE A O 1
ATOM 633 N N . TYR A 1 82 ? 10.817 13.710 -17.387 1.00 84.94 82 TYR A N 1
ATOM 634 C CA . TYR A 1 82 ? 9.413 13.988 -17.702 1.00 84.94 82 TYR A CA 1
ATOM 635 C C . TYR A 1 82 ? 8.440 13.522 -16.605 1.00 84.94 82 TYR A C 1
ATOM 637 O O . TYR A 1 82 ? 7.479 14.216 -16.285 1.00 84.94 82 TYR A O 1
ATOM 645 N N . TYR A 1 83 ? 8.723 12.385 -15.961 1.00 86.62 83 TYR A N 1
ATOM 646 C CA . TYR A 1 83 ? 7.865 11.810 -14.917 1.00 86.62 83 TYR A CA 1
ATOM 647 C C . TYR A 1 83 ? 8.209 12.291 -13.497 1.00 86.62 83 TYR A C 1
ATOM 649 O O . TYR A 1 83 ? 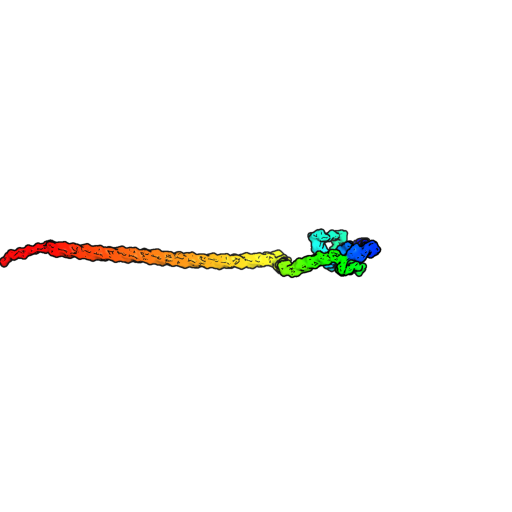7.742 11.707 -12.522 1.00 86.62 83 TYR A O 1
ATOM 657 N N . SER A 1 84 ? 9.007 13.355 -13.347 1.00 86.88 84 SER A N 1
ATOM 658 C CA . SER A 1 84 ? 9.423 13.889 -12.036 1.00 86.88 84 SER A CA 1
ATOM 659 C C . SER A 1 84 ? 8.230 14.243 -11.151 1.00 86.88 84 SER A C 1
ATOM 661 O O . SER A 1 84 ? 8.139 13.757 -10.025 1.00 86.88 84 SER A O 1
ATOM 663 N N . ARG A 1 85 ? 7.261 14.989 -11.693 1.00 89.38 85 ARG A N 1
ATOM 664 C CA . ARG A 1 85 ? 6.038 15.355 -10.965 1.00 89.38 85 ARG A CA 1
ATOM 665 C C . ARG A 1 85 ? 5.232 14.131 -10.531 1.00 89.38 85 ARG A C 1
ATOM 667 O O . ARG A 1 85 ? 4.746 14.081 -9.408 1.00 89.38 85 ARG A O 1
ATOM 674 N N . LEU A 1 86 ? 5.130 13.121 -11.396 1.00 90.38 86 LEU A N 1
ATOM 675 C CA . LEU A 1 86 ? 4.423 11.880 -11.077 1.00 90.38 86 LEU A CA 1
ATOM 676 C C . LEU A 1 86 ? 5.126 11.109 -9.949 1.00 90.38 86 LEU A C 1
ATOM 678 O O . LEU A 1 86 ? 4.465 10.614 -9.039 1.00 90.38 86 LEU A O 1
ATOM 682 N N . CYS A 1 87 ? 6.461 11.045 -9.968 1.00 88.50 87 CYS A N 1
ATOM 683 C CA . CYS A 1 87 ? 7.244 10.468 -8.876 1.00 88.50 87 CYS A CA 1
ATOM 684 C C . CYS A 1 87 ? 7.014 11.216 -7.558 1.00 88.50 87 CYS A C 1
ATOM 686 O O . CYS A 1 87 ? 6.831 10.583 -6.520 1.00 88.50 87 CYS A O 1
ATOM 688 N N . GLU A 1 88 ? 7.002 12.548 -7.582 1.00 90.75 88 GLU A N 1
ATOM 689 C CA . GLU A 1 88 ? 6.738 13.367 -6.396 1.00 90.75 88 GLU A CA 1
ATOM 690 C C . GLU A 1 88 ? 5.332 13.133 -5.843 1.00 90.75 88 GLU A C 1
ATOM 692 O O . GLU A 1 88 ? 5.177 12.925 -4.639 1.00 90.75 88 GLU A O 1
ATOM 697 N N . GLU A 1 89 ? 4.317 13.100 -6.708 1.00 92.31 89 GLU A N 1
ATOM 698 C CA . GLU A 1 89 ? 2.932 12.798 -6.337 1.00 92.31 89 GLU A CA 1
ATOM 699 C C . GLU A 1 89 ? 2.807 11.388 -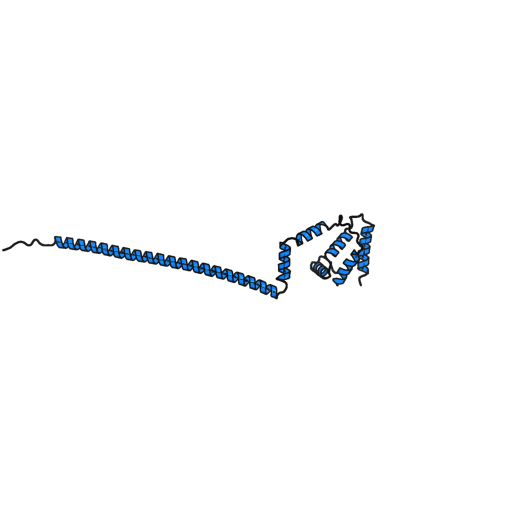5.736 1.00 92.31 89 GLU A C 1
ATOM 701 O O . GLU A 1 89 ? 2.165 11.213 -4.696 1.00 92.31 89 GLU A O 1
ATOM 706 N N . LEU A 1 90 ? 3.474 10.391 -6.328 1.00 89.56 90 LEU A N 1
ATOM 707 C CA . LEU A 1 90 ? 3.497 9.018 -5.825 1.00 89.56 90 LEU A CA 1
ATOM 708 C C . LEU A 1 90 ? 4.182 8.932 -4.454 1.00 89.56 90 LEU A C 1
ATOM 710 O O . LEU A 1 90 ? 3.648 8.326 -3.525 1.00 89.56 90 LEU A O 1
ATOM 714 N N . ILE A 1 91 ? 5.334 9.584 -4.287 1.00 89.56 91 ILE A N 1
ATOM 715 C CA . ILE A 1 91 ? 6.045 9.644 -3.005 1.00 89.56 91 ILE A CA 1
ATOM 716 C C . ILE A 1 91 ? 5.191 10.363 -1.956 1.00 89.56 91 ILE A C 1
ATOM 718 O O . ILE A 1 91 ? 5.092 9.896 -0.820 1.00 89.56 91 ILE A O 1
ATOM 722 N N . ALA A 1 92 ? 4.556 11.479 -2.314 1.00 92.75 92 ALA A N 1
ATOM 723 C CA . ALA A 1 92 ? 3.671 12.221 -1.425 1.00 92.75 92 ALA A CA 1
ATOM 724 C C . ALA A 1 92 ? 2.467 11.373 -1.005 1.00 92.75 92 ALA A C 1
ATOM 726 O O . ALA A 1 92 ? 2.101 11.377 0.171 1.00 92.75 92 ALA A O 1
ATOM 727 N N . TYR A 1 93 ? 1.887 10.602 -1.929 1.00 89.62 93 TYR A N 1
ATOM 728 C CA . TYR A 1 93 ? 0.845 9.628 -1.628 1.00 89.62 93 TYR A CA 1
ATOM 729 C C . TYR A 1 93 ? 1.347 8.580 -0.630 1.00 89.62 93 TYR A C 1
ATOM 731 O O . TYR A 1 93 ? 0.728 8.403 0.418 1.00 89.62 93 TYR A O 1
ATOM 739 N N . CYS A 1 94 ? 2.491 7.943 -0.881 1.00 85.00 94 CYS A N 1
ATOM 740 C CA . CYS A 1 94 ? 3.061 6.940 0.022 1.00 85.00 94 CYS A CA 1
ATOM 741 C C . CYS A 1 94 ? 3.384 7.502 1.418 1.00 85.00 94 CYS A C 1
ATOM 743 O O . CYS A 1 94 ? 3.235 6.797 2.413 1.00 85.00 94 CYS A O 1
ATOM 745 N N . LYS A 1 95 ? 3.771 8.780 1.516 1.00 89.50 95 LYS A N 1
ATOM 746 C CA . LYS A 1 95 ? 4.072 9.460 2.787 1.00 89.50 95 LYS A CA 1
ATOM 747 C C . LYS A 1 95 ? 2.839 9.860 3.600 1.00 89.50 95 LYS A C 1
ATOM 749 O O . LYS A 1 95 ? 2.994 10.235 4.762 1.00 89.50 95 LYS A O 1
ATOM 754 N N . LYS A 1 96 ? 1.621 9.810 3.043 1.00 92.38 96 LYS A N 1
ATOM 755 C CA . LYS A 1 96 ? 0.415 10.153 3.815 1.00 92.38 96 LYS A CA 1
ATOM 756 C C . LYS A 1 96 ? 0.251 9.173 4.988 1.00 92.38 96 LYS A C 1
ATOM 758 O O . LYS A 1 96 ? 0.191 7.967 4.740 1.00 92.38 96 LYS A O 1
ATOM 763 N N . PRO A 1 97 ? 0.076 9.651 6.240 1.00 88.56 97 PRO A N 1
ATOM 764 C CA . PRO A 1 97 ? -0.045 8.778 7.412 1.00 88.56 97 PRO A CA 1
ATOM 765 C C . PRO A 1 97 ? -1.147 7.728 7.257 1.00 88.56 97 PRO A C 1
ATOM 767 O O . PRO A 1 97 ? -0.948 6.562 7.576 1.00 88.56 97 PRO A O 1
ATOM 770 N N . TRP A 1 98 ? -2.283 8.121 6.673 1.00 87.00 98 TRP A N 1
ATOM 771 C CA . TRP A 1 98 ? -3.399 7.221 6.377 1.00 87.00 98 TRP A CA 1
ATOM 772 C C . TRP A 1 98 ? -3.010 6.027 5.492 1.00 87.00 98 TRP A C 1
ATOM 774 O O . TRP A 1 98 ? -3.439 4.903 5.742 1.00 87.00 98 TRP A O 1
ATOM 784 N N . ASN A 1 99 ? -2.162 6.245 4.485 1.00 86.62 99 ASN A N 1
ATOM 785 C CA . ASN A 1 99 ? -1.720 5.182 3.583 1.00 86.62 99 ASN A CA 1
ATOM 786 C C . ASN A 1 99 ? -0.734 4.233 4.274 1.00 86.62 99 ASN A C 1
ATOM 788 O O . ASN A 1 99 ? -0.772 3.027 4.023 1.00 86.62 99 ASN A O 1
ATOM 792 N N . SER A 1 100 ? 0.077 4.757 5.198 1.00 84.50 100 SER A N 1
ATOM 793 C CA . SER A 1 100 ? 0.909 3.938 6.083 1.00 84.50 100 SER A CA 1
ATOM 794 C C . SER A 1 100 ? 0.041 3.048 6.978 1.00 84.50 100 SER A C 1
ATOM 796 O O . SER A 1 100 ? 0.157 1.826 6.909 1.00 84.50 100 SER A O 1
ATOM 798 N N . TYR A 1 101 ? -0.933 3.624 7.698 1.00 85.38 101 TYR A N 1
ATOM 799 C CA . TYR A 1 101 ? -1.856 2.856 8.546 1.00 85.38 101 TYR A CA 1
ATOM 800 C C . TYR A 1 101 ? -2.623 1.785 7.765 1.00 85.38 101 TYR A C 1
ATOM 802 O O . TYR A 1 101 ? -2.729 0.647 8.218 1.00 85.38 101 TYR A O 1
ATOM 810 N N . LYS A 1 102 ? -3.118 2.112 6.566 1.00 85.12 102 LYS A N 1
ATOM 811 C CA . LYS A 1 102 ? -3.795 1.148 5.687 1.00 85.12 102 LYS A CA 1
ATOM 812 C C . LYS A 1 102 ? -2.876 -0.012 5.294 1.00 85.12 102 LYS A C 1
ATOM 814 O O . LYS A 1 102 ? -3.323 -1.157 5.247 1.00 85.12 102 LYS A O 1
ATOM 819 N N . THR A 1 103 ? -1.607 0.279 5.018 1.00 85.19 103 THR A N 1
ATOM 820 C CA . THR A 1 103 ? -0.605 -0.738 4.675 1.00 85.19 103 THR A CA 1
ATOM 821 C C . THR A 1 103 ? -0.311 -1.634 5.872 1.00 85.19 103 THR A C 1
ATOM 823 O O . THR A 1 103 ? -0.369 -2.849 5.726 1.00 85.19 103 THR A O 1
ATOM 826 N N . THR A 1 104 ? -0.098 -1.065 7.061 1.00 83.50 104 THR A N 1
ATOM 827 C CA . THR A 1 104 ? 0.079 -1.810 8.320 1.00 83.50 104 THR A CA 1
ATOM 828 C C . THR A 1 104 ? -1.120 -2.710 8.615 1.00 83.50 104 THR A C 1
ATOM 830 O O . THR A 1 104 ? -0.953 -3.903 8.840 1.00 83.50 104 THR A O 1
ATOM 833 N N . LEU A 1 105 ? -2.348 -2.187 8.524 1.00 83.06 105 LEU A N 1
ATOM 834 C CA . LEU A 1 105 ? -3.568 -2.982 8.705 1.00 83.06 105 LEU A CA 1
ATOM 835 C C . LEU A 1 105 ? -3.615 -4.175 7.741 1.00 83.06 105 LEU A C 1
ATOM 837 O O . LEU A 1 105 ? -3.858 -5.306 8.155 1.00 83.06 105 LEU A O 1
ATOM 841 N N . LYS A 1 106 ? -3.332 -3.948 6.455 1.00 83.19 106 LYS A N 1
ATOM 842 C CA . LYS A 1 106 ? -3.338 -5.015 5.448 1.00 83.19 106 LYS A CA 1
ATOM 843 C C . LYS A 1 106 ? -2.224 -6.044 5.668 1.00 83.19 106 LYS A C 1
ATOM 845 O O . LYS A 1 106 ? -2.483 -7.239 5.581 1.00 83.19 106 LYS A O 1
ATOM 850 N N . CYS A 1 107 ? -1.002 -5.591 5.919 1.00 79.75 107 CYS A N 1
ATOM 851 C CA . CYS A 1 107 ? 0.179 -6.451 5.965 1.00 79.75 107 CYS A CA 1
ATOM 852 C C . CYS A 1 107 ? 0.339 -7.200 7.289 1.00 79.75 107 CYS A C 1
ATOM 854 O O . CYS A 1 107 ? 0.805 -8.339 7.265 1.00 79.75 107 CYS A O 1
ATOM 856 N N . ASP A 1 108 ? -0.053 -6.593 8.410 1.00 79.50 108 ASP A N 1
ATOM 857 C CA . ASP A 1 108 ? 0.194 -7.156 9.740 1.00 79.50 108 ASP A CA 1
ATOM 858 C C . ASP A 1 108 ? -1.043 -7.865 10.298 1.00 79.50 108 ASP A C 1
ATOM 860 O O . ASP A 1 108 ? -0.920 -8.953 10.855 1.00 79.50 108 ASP A O 1
ATOM 864 N N . TYR A 1 109 ? -2.242 -7.306 10.093 1.00 72.81 109 TYR A N 1
ATOM 865 C CA . TYR A 1 109 ? -3.485 -7.869 10.640 1.00 72.81 109 TYR A CA 1
ATOM 866 C C . TYR A 1 109 ? -4.195 -8.802 9.651 1.00 72.81 109 TYR A C 1
ATOM 868 O O . TYR A 1 109 ? -4.710 -9.848 10.042 1.00 72.81 109 TYR A O 1
ATOM 876 N N . PHE A 1 110 ? -4.169 -8.486 8.351 1.00 80.06 110 PHE A N 1
ATOM 877 C CA . PHE A 1 110 ? -4.817 -9.296 7.306 1.00 80.06 110 PHE A CA 1
ATOM 878 C C . PHE A 1 110 ? -3.857 -10.228 6.550 1.00 80.06 110 PHE A C 1
ATOM 880 O O . PHE A 1 110 ? -4.147 -10.674 5.440 1.00 80.06 110 PHE A O 1
ATOM 887 N N . LYS A 1 111 ? -2.711 -10.564 7.153 1.00 80.31 111 LYS A N 1
ATOM 888 C CA . LYS A 1 111 ? -1.669 -11.384 6.513 1.00 80.31 111 LYS A CA 1
ATOM 889 C C . LYS A 1 111 ? -2.125 -12.803 6.180 1.00 80.31 111 LYS A C 1
ATOM 891 O O . LYS A 1 111 ? -1.682 -13.386 5.195 1.00 80.31 111 LYS A O 1
ATOM 896 N N . THR A 1 112 ? -2.963 -13.380 7.039 1.00 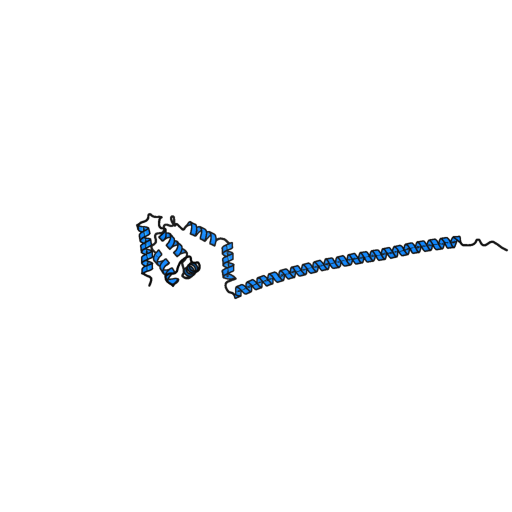84.50 112 THR A N 1
ATOM 897 C CA . THR A 1 112 ? -3.492 -14.737 6.875 1.00 84.50 112 THR A CA 1
ATOM 898 C C . THR A 1 112 ? -4.991 -14.761 7.159 1.00 84.50 112 THR A C 1
ATOM 900 O O . THR A 1 112 ? -5.476 -13.943 7.952 1.00 84.50 112 THR A O 1
ATOM 903 N N . PRO A 1 113 ? -5.737 -15.717 6.575 1.00 81.00 113 PRO A N 1
ATOM 904 C CA . PRO A 1 113 ? -7.155 -15.889 6.881 1.00 81.00 113 PRO A CA 1
ATOM 905 C C . PRO A 1 113 ? -7.412 -16.070 8.384 1.00 81.00 113 PRO A C 1
ATOM 907 O O . PRO A 1 113 ? -8.373 -15.524 8.918 1.00 81.00 113 PRO A O 1
ATOM 910 N N . TRP A 1 114 ? -6.512 -16.773 9.082 1.00 84.88 114 TRP A N 1
ATOM 911 C CA . TRP A 1 114 ? -6.605 -16.981 10.526 1.00 84.88 114 TRP A CA 1
ATOM 912 C C . TRP A 1 114 ? -6.421 -15.688 11.325 1.00 84.88 114 TRP A C 1
ATOM 914 O O . TRP A 1 114 ? -7.276 -15.370 12.147 1.00 84.88 114 TRP A O 1
ATOM 924 N N . MET A 1 115 ? -5.362 -14.909 11.061 1.00 84.62 115 MET A N 1
ATOM 925 C CA . MET A 1 115 ? -5.171 -13.619 11.744 1.00 84.62 115 MET A CA 1
ATOM 926 C C . MET A 1 115 ? -6.376 -12.703 11.524 1.00 84.62 115 MET A C 1
ATOM 928 O O . MET A 1 115 ? -6.910 -12.153 12.482 1.00 84.62 115 MET A O 1
ATOM 932 N N . THR A 1 116 ? -6.888 -12.662 10.292 1.00 82.31 116 THR A N 1
ATOM 933 C CA . THR A 1 116 ? -8.106 -11.919 9.942 1.00 82.31 116 THR A CA 1
ATOM 934 C C . THR A 1 116 ? -9.293 -12.340 10.811 1.00 82.31 116 THR A C 1
ATOM 936 O O . THR A 1 116 ? -9.940 -11.492 11.424 1.00 82.31 116 THR A O 1
ATOM 939 N N . ALA A 1 117 ? -9.555 -13.647 10.918 1.00 89.25 117 ALA A N 1
ATOM 940 C CA . ALA A 1 117 ? -10.637 -14.175 11.745 1.00 89.25 117 ALA A CA 1
ATOM 941 C C . ALA A 1 117 ? -10.454 -13.823 13.229 1.00 89.25 117 ALA A C 1
ATOM 943 O O . ALA A 1 117 ? -11.410 -13.398 13.873 1.00 89.25 117 ALA A O 1
ATOM 944 N N . THR A 1 118 ? -9.231 -13.931 13.762 1.00 90.31 118 THR A N 1
ATOM 945 C CA . THR A 1 118 ? -8.946 -13.574 15.161 1.00 90.31 118 THR A CA 1
ATOM 946 C C . THR A 1 118 ? -9.137 -12.085 15.437 1.00 90.31 118 THR A C 1
ATOM 948 O O . THR A 1 118 ? -9.710 -11.728 16.462 1.00 90.31 118 THR A O 1
ATOM 951 N N . THR A 1 119 ? -8.731 -11.209 14.513 1.00 87.81 119 THR A N 1
ATOM 952 C CA . THR A 1 119 ? -8.926 -9.760 14.641 1.00 87.81 119 THR A CA 1
ATOM 953 C C . THR A 1 119 ? -10.411 -9.398 14.608 1.00 87.81 119 THR A C 1
ATOM 955 O O . THR A 1 119 ? -10.863 -8.619 15.443 1.00 87.81 119 THR A O 1
ATOM 958 N N . ILE A 1 120 ? -11.192 -10.001 13.704 1.00 90.19 120 ILE A N 1
ATOM 959 C CA . ILE A 1 120 ? -12.647 -9.787 13.638 1.00 90.19 120 ILE A CA 1
ATOM 960 C C . ILE A 1 120 ? -13.325 -10.290 14.914 1.00 90.19 120 ILE A C 1
ATOM 962 O O . ILE A 1 120 ? -14.146 -9.579 15.488 1.00 90.19 120 ILE A O 1
ATOM 966 N N . ALA A 1 121 ? -12.967 -11.487 15.384 1.00 94.12 121 ALA A N 1
ATOM 967 C CA . ALA A 1 121 ? -13.519 -12.043 16.613 1.00 94.12 121 ALA A CA 1
ATOM 968 C C . ALA A 1 121 ? -13.244 -11.128 17.815 1.00 94.12 121 ALA A C 1
ATOM 970 O O . ALA A 1 121 ? -14.173 -10.831 18.557 1.00 94.12 121 ALA A O 1
ATOM 971 N N . ALA A 1 122 ? -12.014 -10.617 17.954 1.00 94.94 122 ALA A N 1
ATOM 972 C CA . ALA A 1 122 ? -11.651 -9.680 19.016 1.00 94.94 122 ALA A CA 1
ATOM 973 C C . ALA A 1 122 ? -12.516 -8.405 18.987 1.00 94.94 122 ALA A C 1
ATOM 975 O O . ALA A 1 122 ? -13.088 -8.024 20.010 1.00 94.94 122 ALA A O 1
ATOM 976 N N . MET A 1 123 ? -12.697 -7.798 17.808 1.00 93.94 123 MET A N 1
ATOM 977 C CA . MET A 1 123 ? -13.561 -6.622 17.642 1.00 93.94 123 MET A CA 1
ATOM 978 C C . MET A 1 123 ? -15.013 -6.914 18.037 1.00 93.94 123 MET A C 1
ATOM 980 O O . MET A 1 123 ? -15.636 -6.119 18.736 1.00 93.94 123 MET A O 1
ATOM 984 N N . VAL A 1 124 ? -15.554 -8.060 17.616 1.00 96.19 124 VAL A N 1
ATOM 985 C CA . VAL A 1 124 ? -16.924 -8.466 17.962 1.00 96.19 124 VAL A CA 1
ATOM 986 C C . VAL A 1 124 ? -17.061 -8.685 19.466 1.00 96.19 124 VAL A C 1
ATOM 988 O O . VAL A 1 124 ? -18.026 -8.205 20.052 1.00 96.19 124 VAL A O 1
ATOM 991 N N . THR A 1 125 ? -16.094 -9.349 20.105 1.00 95.38 125 THR A N 1
ATOM 992 C CA . THR A 1 125 ? -16.125 -9.570 21.559 1.00 95.38 125 THR A CA 1
ATOM 993 C C . THR A 1 125 ? -16.050 -8.268 22.351 1.00 95.38 125 THR A C 1
ATOM 995 O O . THR A 1 125 ? -16.730 -8.129 23.363 1.00 95.38 125 THR A O 1
ATOM 998 N N . GLU A 1 126 ? -15.276 -7.287 21.884 1.00 94.88 126 GLU A N 1
ATOM 999 C CA . GLU A 1 126 ? -15.163 -5.983 22.540 1.00 94.88 126 GLU A CA 1
ATOM 1000 C C . GLU A 1 126 ? -16.438 -5.142 22.366 1.00 94.88 126 GLU A C 1
ATOM 1002 O O . GLU A 1 126 ? -16.900 -4.490 23.306 1.00 94.88 126 GLU A O 1
ATOM 1007 N N . LEU A 1 127 ? -17.069 -5.206 21.190 1.00 96.75 127 LEU A N 1
ATOM 1008 C CA . LEU A 1 127 ? -18.371 -4.581 20.943 1.00 96.75 127 LEU A CA 1
ATOM 1009 C C . LEU A 1 127 ? -19.483 -5.212 21.789 1.00 96.75 127 LEU A C 1
ATOM 1011 O O . LEU A 1 127 ? -20.288 -4.485 22.373 1.00 96.75 127 LEU A O 1
ATOM 1015 N N . ASP A 1 128 ? -19.515 -6.541 21.881 1.00 94.12 128 ASP A N 1
ATOM 1016 C CA . ASP A 1 128 ? -20.499 -7.276 22.677 1.00 94.12 128 ASP A CA 1
ATOM 1017 C C . ASP A 1 128 ? -20.366 -6.957 24.175 1.00 94.12 128 ASP A C 1
ATOM 1019 O O . ASP A 1 128 ? -21.355 -6.615 24.826 1.00 94.12 128 ASP A O 1
ATOM 1023 N N . ALA A 1 129 ? -19.141 -6.944 24.711 1.00 96.50 129 ALA A N 1
ATOM 1024 C CA . ALA A 1 129 ? -18.885 -6.568 26.102 1.00 96.50 129 ALA A CA 1
ATOM 1025 C C . ALA A 1 129 ? -19.373 -5.142 26.421 1.00 96.50 129 ALA A C 1
ATOM 1027 O O . ALA A 1 129 ? -20.045 -4.920 27.433 1.00 96.50 129 ALA A O 1
ATOM 1028 N N . ASN A 1 130 ? -19.093 -4.181 25.535 1.00 95.12 130 ASN A N 1
ATOM 1029 C CA . ASN A 1 130 ? -19.563 -2.804 25.687 1.00 95.12 130 ASN A CA 1
ATOM 1030 C C . ASN A 1 130 ? -21.096 -2.716 25.646 1.00 95.12 130 ASN A C 1
ATOM 1032 O O . ASN A 1 130 ? -21.703 -2.052 26.489 1.00 95.12 130 ASN A O 1
ATOM 1036 N N . LEU A 1 131 ? -21.742 -3.417 24.711 1.00 95.38 131 LEU A N 1
ATOM 1037 C CA . LEU A 1 131 ? -23.201 -3.454 24.599 1.00 95.38 131 LEU A CA 1
ATOM 1038 C C . LEU A 1 131 ? -23.858 -4.026 25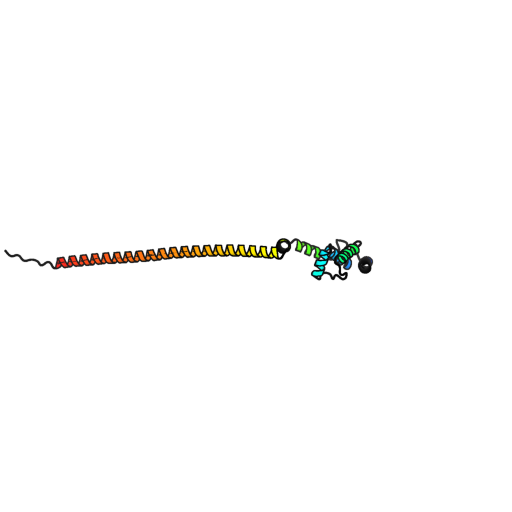.866 1.00 95.38 131 LEU A C 1
ATOM 1040 O O . LEU A 1 131 ? -24.827 -3.453 26.374 1.00 95.38 131 LEU A O 1
ATOM 1044 N N . GLN A 1 132 ? -23.310 -5.115 26.414 1.00 95.31 132 GLN A N 1
ATOM 1045 C CA . GLN A 1 132 ? -23.785 -5.714 27.664 1.00 95.31 132 GLN A CA 1
ATOM 1046 C C . GLN A 1 132 ? -23.643 -4.755 28.854 1.00 95.31 132 GLN A C 1
ATOM 1048 O O . GLN A 1 132 ? -24.576 -4.633 29.655 1.00 95.31 132 GLN A O 1
ATOM 1053 N N . ALA A 1 133 ? -22.524 -4.029 28.952 1.00 96.88 133 ALA A N 1
ATOM 1054 C CA . ALA A 1 133 ? -22.294 -3.047 30.012 1.00 96.88 133 ALA A CA 1
ATOM 1055 C C . ALA A 1 133 ? -23.342 -1.919 29.992 1.00 96.88 133 ALA A C 1
ATOM 1057 O O . ALA A 1 133 ? -23.939 -1.607 31.028 1.00 96.88 133 ALA A O 1
ATOM 1058 N N . TYR A 1 134 ? -23.643 -1.356 28.816 1.00 96.75 134 TYR A N 1
ATOM 1059 C CA . TYR A 1 134 ? -24.710 -0.358 28.672 1.00 96.75 134 TYR A CA 1
ATOM 1060 C C . TYR A 1 134 ? -26.091 -0.923 29.025 1.00 96.75 134 TYR A C 1
ATOM 1062 O O . TYR A 1 134 ? -26.872 -0.260 29.712 1.00 96.75 134 TYR A O 1
ATOM 1070 N N . GLY A 1 135 ? -26.387 -2.158 28.612 1.00 95.62 135 GLY A N 1
ATOM 1071 C CA . GLY A 1 135 ? -27.643 -2.829 28.946 1.00 95.62 135 GLY A CA 1
ATOM 1072 C C . GLY A 1 135 ? -27.841 -3.019 30.454 1.00 95.62 135 GLY A C 1
ATOM 1073 O O . GLY A 1 135 ? -28.935 -2.777 30.969 1.00 95.62 135 GLY A O 1
ATOM 1074 N N . LEU A 1 136 ? -26.788 -3.406 31.180 1.00 96.31 136 LEU A N 1
ATOM 1075 C CA . LEU A 1 136 ? -26.811 -3.525 32.642 1.00 96.31 136 LEU A CA 1
ATOM 1076 C C . LEU A 1 136 ? -27.039 -2.171 33.323 1.00 96.31 136 LEU A C 1
ATOM 1078 O O . LEU A 1 136 ? -27.882 -2.082 34.217 1.00 96.31 136 LEU A O 1
ATOM 1082 N N . MET A 1 137 ? -26.354 -1.114 32.874 1.00 96.56 137 MET A N 1
ATOM 1083 C CA . MET A 1 137 ? -26.559 0.237 33.410 1.00 96.56 137 MET A CA 1
ATOM 1084 C C . MET A 1 137 ? -27.997 0.725 33.207 1.00 96.56 137 MET A C 1
ATOM 1086 O O . MET A 1 137 ? -28.601 1.267 34.133 1.00 96.56 137 MET A O 1
ATOM 1090 N N . LEU A 1 138 ? -28.585 0.477 32.033 1.00 95.44 138 LEU A N 1
ATOM 1091 C CA . LEU A 1 138 ? -29.971 0.850 31.751 1.00 95.44 138 LEU A CA 1
ATOM 1092 C C . LEU A 1 138 ? -30.958 0.111 32.670 1.00 95.44 138 LEU A C 1
ATOM 1094 O O . LEU A 1 138 ? -31.862 0.732 33.231 1.00 95.44 138 LEU A O 1
ATOM 1098 N N . LYS A 1 139 ? -30.763 -1.199 32.872 1.00 95.88 139 LYS A N 1
ATOM 1099 C CA . LYS A 1 139 ? -31.587 -2.000 33.794 1.00 95.88 139 LYS A CA 1
ATOM 1100 C C . LYS A 1 139 ? -31.486 -1.497 35.234 1.00 95.88 139 LYS A C 1
ATOM 1102 O O . LYS A 1 139 ? -32.505 -1.396 35.913 1.00 95.88 139 LYS A O 1
ATOM 1107 N N . ALA A 1 140 ? -30.283 -1.149 35.691 1.00 95.44 140 ALA A N 1
ATOM 1108 C CA . ALA A 1 140 ? -30.074 -0.590 37.025 1.00 95.44 140 ALA A CA 1
ATOM 1109 C C . ALA A 1 140 ? -30.812 0.749 37.203 1.00 95.44 140 ALA A C 1
ATOM 1111 O O . ALA A 1 140 ? -31.471 0.966 38.219 1.00 95.44 140 ALA A O 1
ATOM 1112 N N . PHE A 1 141 ? -30.770 1.619 36.190 1.00 94.94 141 PHE A N 1
ATOM 1113 C CA . PHE A 1 141 ? -31.494 2.889 36.198 1.00 94.94 141 PHE A CA 1
ATOM 1114 C C . PHE A 1 141 ? -33.017 2.693 36.253 1.00 94.94 141 PHE A C 1
ATOM 1116 O O . PHE A 1 141 ? -33.697 3.310 37.073 1.00 94.94 141 PHE A O 1
ATOM 1123 N N . GLN A 1 142 ? -33.557 1.778 35.442 1.00 93.06 142 GLN A N 1
ATOM 1124 C CA . GLN A 1 142 ? -34.983 1.429 35.464 1.00 93.06 142 GLN A CA 1
ATOM 1125 C C . GLN A 1 142 ? -35.428 0.872 36.823 1.00 93.06 142 GLN A C 1
ATOM 1127 O O . GLN A 1 142 ? -36.501 1.228 37.316 1.00 93.06 142 GLN A O 1
ATOM 1132 N N . PHE A 1 143 ? -34.604 0.031 37.452 1.00 94.00 143 PHE A N 1
ATOM 1133 C CA . PHE A 1 143 ? -34.864 -0.493 38.792 1.00 94.00 143 PHE A CA 1
ATOM 1134 C C . PHE A 1 143 ? -34.914 0.627 39.842 1.00 94.00 143 PHE A C 1
ATOM 1136 O O . PHE A 1 143 ? -35.855 0.680 40.635 1.00 94.00 143 PHE A O 1
ATOM 1143 N N . ALA A 1 144 ? -33.960 1.564 39.809 1.00 93.81 144 ALA A N 1
ATOM 1144 C CA . ALA A 1 144 ? -33.926 2.707 40.722 1.00 93.81 144 ALA A CA 1
ATOM 1145 C C . ALA A 1 144 ? -35.164 3.612 40.581 1.00 93.81 144 ALA A C 1
ATOM 1147 O O . ALA A 1 144 ? -35.747 4.028 41.587 1.00 93.81 144 ALA A O 1
ATOM 1148 N N . ILE A 1 145 ? -35.612 3.869 39.345 1.00 92.25 145 ILE A N 1
ATOM 1149 C CA . ILE A 1 145 ? -36.854 4.614 39.083 1.00 92.25 145 ILE A CA 1
ATOM 1150 C C . ILE A 1 145 ? -38.061 3.861 39.640 1.00 92.25 145 ILE A C 1
ATOM 1152 O O . ILE A 1 145 ? -38.870 4.450 40.351 1.00 92.25 145 ILE A O 1
ATOM 1156 N N . SER A 1 146 ? -38.165 2.561 39.358 1.00 92.44 146 SER A N 1
ATOM 1157 C CA . SER A 1 146 ? -39.297 1.737 39.797 1.00 92.44 146 SER A CA 1
ATOM 1158 C C . SER A 1 146 ? -39.408 1.703 41.323 1.00 92.44 146 SER A C 1
ATOM 1160 O O . SER A 1 146 ? -40.489 1.912 41.866 1.00 92.44 146 SER A O 1
ATOM 1162 N N . HIS A 1 147 ? -38.286 1.521 42.027 1.00 89.38 147 HIS A N 1
ATOM 1163 C CA . HIS A 1 147 ? -38.249 1.536 43.491 1.00 89.38 147 HIS A CA 1
ATOM 1164 C C . HIS A 1 147 ? -38.659 2.902 44.066 1.00 89.38 147 HIS A C 1
ATOM 1166 O O . HIS A 1 147 ? -39.416 2.974 45.034 1.00 89.38 147 HIS A O 1
ATOM 1172 N N . SER A 1 148 ? -38.204 3.993 43.443 1.00 92.00 148 SER A N 1
ATOM 1173 C CA . SER A 1 148 ? -38.583 5.354 43.838 1.00 92.00 148 SER A CA 1
ATOM 1174 C C . SER A 1 148 ? -40.082 5.606 43.641 1.00 92.00 148 SER A C 1
ATOM 1176 O O . SER A 1 148 ? -40.732 6.138 44.538 1.00 92.00 148 SER A O 1
ATOM 1178 N N . LEU A 1 149 ? -40.651 5.173 42.511 1.00 90.38 149 LEU A N 1
ATOM 1179 C CA . LEU A 1 149 ? -42.077 5.318 42.202 1.00 90.38 149 LEU A CA 1
ATOM 1180 C C . LEU A 1 149 ? -42.958 4.537 43.191 1.00 90.38 149 LEU A C 1
ATOM 1182 O O . LEU A 1 149 ? -43.928 5.079 43.709 1.00 90.38 149 LEU A O 1
ATOM 1186 N N . ILE A 1 150 ? -42.581 3.293 43.507 1.00 92.06 150 ILE A N 1
ATOM 1187 C CA . ILE A 1 150 ? -43.289 2.453 44.488 1.00 92.06 150 ILE A CA 1
ATOM 1188 C C . ILE A 1 150 ? -43.283 3.109 45.875 1.00 92.06 150 ILE A C 1
ATOM 1190 O O . ILE A 1 150 ? -44.309 3.128 46.551 1.00 92.06 150 ILE A O 1
ATOM 1194 N N . SER A 1 151 ? -42.146 3.674 46.292 1.00 91.50 151 SER A N 1
ATOM 1195 C CA . SER A 1 151 ? -42.033 4.389 47.569 1.00 91.50 151 SER A CA 1
ATOM 1196 C C . SER A 1 151 ? -42.966 5.609 47.629 1.00 91.50 151 SER A C 1
ATOM 1198 O O . SER A 1 151 ? -43.643 5.830 48.634 1.00 91.50 151 SER A O 1
ATOM 1200 N N . ILE A 1 152 ? -43.062 6.364 46.528 1.00 89.88 152 ILE A N 1
ATOM 1201 C CA . ILE A 1 152 ? -43.962 7.521 46.408 1.00 89.88 152 ILE A CA 1
ATOM 1202 C C . ILE A 1 152 ? -45.435 7.091 46.501 1.00 89.88 152 ILE A C 1
ATOM 1204 O O . ILE A 1 152 ? -46.192 7.680 47.274 1.00 89.88 152 ILE A O 1
ATOM 1208 N N . GLU A 1 153 ? -45.838 6.048 45.770 1.00 93.62 153 GLU A N 1
ATOM 1209 C CA . GLU A 1 153 ? -47.204 5.503 45.814 1.00 93.62 153 GLU A CA 1
ATOM 1210 C C . GLU A 1 153 ? -47.580 5.018 47.224 1.00 93.62 153 GLU A C 1
ATOM 1212 O O . GLU A 1 153 ? -48.652 5.344 47.738 1.00 93.62 153 GLU A O 1
ATOM 1217 N N . ALA A 1 154 ? -46.674 4.307 47.904 1.00 92.94 154 ALA A N 1
ATOM 1218 C CA . ALA A 1 154 ? -46.893 3.839 49.273 1.00 92.94 154 ALA A CA 1
ATOM 1219 C C . ALA A 1 154 ? -47.101 5.001 50.261 1.00 92.94 154 ALA A C 1
ATOM 1221 O O . ALA A 1 154 ? -47.983 4.939 51.122 1.00 92.94 154 ALA A O 1
ATOM 1222 N N . LEU A 1 155 ? -46.333 6.084 50.116 1.00 93.94 155 LEU A N 1
ATOM 1223 C CA . LEU A 1 155 ? -46.457 7.276 50.954 1.00 93.94 155 LEU A CA 1
ATOM 1224 C C . LEU A 1 155 ? -47.791 8.003 50.721 1.00 93.94 155 LEU A C 1
ATOM 1226 O O . LEU A 1 155 ? -48.423 8.458 51.676 1.00 93.94 155 LEU A O 1
ATOM 1230 N N . PHE A 1 156 ? -48.268 8.056 49.476 1.00 93.56 156 PHE A N 1
ATOM 1231 C CA . PHE A 1 156 ? -49.578 8.622 49.152 1.00 93.56 156 PHE A CA 1
ATOM 1232 C C . PHE A 1 156 ? -50.733 7.801 49.744 1.00 93.56 156 PHE A C 1
ATOM 1234 O O . PHE A 1 156 ? -51.684 8.367 50.290 1.00 93.56 156 PHE A O 1
ATOM 1241 N N . VAL A 1 157 ? -50.637 6.468 49.700 1.00 95.19 157 VAL A N 1
ATOM 1242 C CA . VAL A 1 157 ? -51.601 5.567 50.352 1.00 95.19 157 VAL A CA 1
ATOM 1243 C C . VAL A 1 157 ? -51.602 5.774 51.867 1.00 95.19 157 VAL A C 1
ATOM 1245 O O . VAL A 1 157 ? -52.672 5.923 52.457 1.00 95.19 157 VAL A O 1
ATOM 1248 N N . TYR A 1 158 ? -50.425 5.857 52.493 1.00 95.19 158 TYR A N 1
ATOM 1249 C CA . TYR A 1 158 ? -50.297 6.101 53.931 1.00 95.19 158 TYR A CA 1
ATOM 1250 C C . TYR A 1 158 ? -50.974 7.411 54.357 1.00 95.19 158 TYR A C 1
ATOM 1252 O O . TYR A 1 158 ? -51.768 7.425 55.297 1.00 95.19 158 TYR A O 1
ATOM 1260 N N . LEU A 1 159 ? -50.727 8.501 53.625 1.00 93.56 159 LEU A N 1
ATOM 1261 C CA . LEU A 1 159 ? -51.352 9.798 53.893 1.00 93.56 159 LEU A CA 1
ATOM 1262 C C . LEU A 1 159 ? -52.876 9.761 53.733 1.00 93.56 159 LEU A C 1
ATOM 1264 O O . LEU A 1 159 ? -53.583 10.346 54.551 1.00 93.56 159 LEU A O 1
ATOM 1268 N N . LYS A 1 160 ? -53.400 9.052 52.723 1.00 95.06 160 LYS A N 1
ATOM 1269 C CA . LYS A 1 160 ? -54.851 8.872 52.546 1.00 95.06 160 LYS A CA 1
ATOM 1270 C C . LYS A 1 160 ? -55.488 8.131 53.716 1.00 95.06 160 LYS A C 1
ATOM 1272 O O . LYS A 1 160 ? -56.538 8.555 54.193 1.00 95.06 160 LYS A O 1
ATOM 1277 N N . ILE A 1 161 ? -54.858 7.051 54.178 1.00 95.00 161 ILE A N 1
ATOM 1278 C CA . ILE A 1 161 ? -55.334 6.286 55.336 1.00 95.00 161 ILE A CA 1
ATOM 1279 C C . ILE A 1 161 ? -55.329 7.181 56.577 1.00 95.00 161 ILE A C 1
ATOM 1281 O O . ILE A 1 161 ? -56.345 7.279 57.257 1.00 95.00 161 ILE A O 1
ATOM 1285 N N . TYR A 1 162 ? -54.225 7.890 56.820 1.00 94.75 162 TYR A N 1
ATOM 1286 C CA . TYR A 1 162 ? -54.088 8.792 57.961 1.00 94.75 162 TYR A CA 1
ATOM 1287 C C . TYR A 1 162 ? -55.141 9.914 57.959 1.00 94.75 162 TYR A C 1
ATOM 1289 O O . TYR A 1 162 ? -55.775 10.182 58.981 1.00 94.75 162 TYR A O 1
ATOM 1297 N N . ALA A 1 163 ? -55.384 10.542 56.804 1.00 95.38 163 ALA A N 1
ATOM 1298 C CA . ALA A 1 163 ? -56.405 11.577 56.652 1.00 95.38 163 ALA A CA 1
ATOM 1299 C C . ALA A 1 163 ? -57.826 11.033 56.879 1.00 95.38 163 ALA A C 1
ATOM 1301 O O . ALA A 1 163 ? -58.637 11.690 57.530 1.00 95.38 163 ALA A O 1
ATOM 1302 N N . PHE A 1 164 ? -58.122 9.821 56.394 1.00 95.81 164 PHE A N 1
ATOM 1303 C CA . PHE A 1 164 ? -59.409 9.163 56.619 1.00 95.81 164 PHE A CA 1
ATOM 1304 C C . PHE A 1 164 ? -59.638 8.864 58.104 1.00 95.81 164 PHE A C 1
ATOM 1306 O O . PHE A 1 164 ? -60.695 9.194 58.639 1.00 95.81 164 PHE A O 1
ATOM 1313 N N . THR A 1 165 ? -58.638 8.301 58.791 1.00 93.75 165 THR A N 1
ATOM 1314 C CA . THR A 1 165 ? -58.736 8.021 60.230 1.00 93.75 165 THR A CA 1
ATOM 1315 C C . THR A 1 165 ? -58.884 9.298 61.045 1.00 93.75 165 THR A C 1
ATOM 1317 O O . THR A 1 165 ? -59.695 9.336 61.963 1.00 93.75 165 THR A O 1
ATOM 1320 N N . PHE A 1 166 ? -58.155 10.360 60.688 1.00 92.12 166 PHE A N 1
ATOM 1321 C CA . PHE A 1 166 ? -58.283 11.660 61.341 1.00 92.12 166 PHE A CA 1
ATOM 1322 C C . PHE A 1 166 ? -59.696 12.226 61.167 1.00 92.12 166 PHE A C 1
ATOM 1324 O O . PHE A 1 166 ? -60.329 12.586 62.154 1.00 92.12 166 PHE A O 1
ATOM 1331 N N . SER A 1 167 ? -60.223 12.216 59.937 1.00 92.56 167 SER A N 1
ATOM 1332 C CA . SER A 1 167 ? -61.587 12.668 59.650 1.00 92.56 167 SER A CA 1
ATOM 1333 C C . SER A 1 167 ? -62.639 11.864 60.421 1.00 92.56 167 SER A C 1
ATOM 1335 O O . SER A 1 167 ? -63.581 12.450 60.950 1.00 92.56 167 SER A O 1
ATOM 1337 N N . ALA A 1 168 ? -62.490 10.539 60.505 1.00 91.75 168 ALA A N 1
ATOM 1338 C CA . ALA A 1 168 ? -63.408 9.676 61.247 1.00 91.75 168 ALA A CA 1
ATOM 1339 C C . ALA A 1 168 ? -63.384 9.971 62.754 1.00 91.75 168 ALA A C 1
ATOM 1341 O O . ALA A 1 168 ? -64.439 10.058 63.375 1.00 91.75 168 ALA A O 1
ATOM 1342 N N . VAL A 1 169 ? -62.195 10.189 63.330 1.00 92.56 169 VAL A N 1
ATOM 1343 C CA . VAL A 1 169 ? -62.043 10.586 64.738 1.00 92.56 169 VAL A CA 1
ATOM 1344 C C . VAL A 1 169 ? -62.687 11.945 64.989 1.00 92.56 169 VAL A C 1
ATOM 1346 O O . VAL A 1 169 ? -63.451 12.078 65.938 1.00 92.56 169 VAL A O 1
ATOM 1349 N N . THR A 1 170 ? -62.439 12.941 64.132 1.00 89.00 170 THR A N 1
ATOM 1350 C CA . THR A 1 170 ? -63.036 14.272 64.308 1.00 89.00 170 THR A CA 1
ATOM 1351 C C . THR A 1 170 ? -64.557 14.243 64.212 1.00 89.00 170 THR A C 1
ATOM 1353 O O . THR A 1 170 ? -65.217 14.885 65.019 1.00 89.00 170 THR A O 1
ATOM 1356 N N . VAL A 1 171 ? -65.126 13.476 63.274 1.00 89.88 171 VAL A N 1
ATOM 1357 C CA . VAL A 1 171 ? -66.585 13.322 63.159 1.00 89.88 171 VAL A CA 1
ATOM 1358 C C . VAL A 1 171 ? -67.146 12.600 64.383 1.00 89.88 171 VAL A C 1
ATOM 1360 O O . VAL A 1 171 ? -68.141 13.052 64.937 1.00 89.88 171 VAL A O 1
ATOM 1363 N N . GLY A 1 172 ? -66.478 11.541 64.851 1.00 87.00 172 GLY A N 1
ATOM 1364 C CA . GLY A 1 172 ? -66.882 10.818 66.057 1.00 87.00 172 GLY A CA 1
ATOM 1365 C C . GLY A 1 172 ? -66.909 11.708 67.301 1.00 87.00 172 GLY A C 1
ATOM 1366 O O . GLY A 1 172 ? -67.876 11.661 68.053 1.00 87.00 172 GLY A O 1
ATOM 1367 N N . GLN A 1 173 ? -65.905 12.575 67.481 1.00 86.44 173 GLN A N 1
ATOM 1368 C CA . GLN A 1 173 ? -65.904 13.537 68.588 1.00 86.44 173 GLN A CA 1
ATOM 1369 C C . GLN A 1 173 ? -67.037 14.566 68.476 1.00 86.44 173 GLN A C 1
ATOM 1371 O O . GLN A 1 173 ? -67.627 14.920 69.490 1.00 86.44 173 GLN A O 1
ATOM 1376 N N . ILE A 1 174 ? -67.366 15.032 67.267 1.00 81.19 174 ILE A N 1
ATOM 1377 C CA . ILE A 1 174 ? -68.478 15.973 67.053 1.00 81.19 174 ILE A CA 1
ATOM 1378 C C . ILE A 1 174 ? -69.827 15.312 67.376 1.00 81.19 174 ILE A C 1
ATOM 1380 O O . ILE A 1 174 ? -70.638 15.905 68.080 1.00 81.19 174 ILE A O 1
ATOM 1384 N N . GLU A 1 175 ? -70.063 14.079 66.916 1.00 86.06 175 GLU A N 1
ATOM 1385 C CA . GLU A 1 175 ? -71.306 13.348 67.215 1.00 86.06 175 GLU A CA 1
ATOM 1386 C C . GLU A 1 175 ? -71.474 13.039 68.709 1.00 86.06 175 GLU A C 1
ATOM 1388 O O . GLU A 1 175 ? -72.599 12.976 69.208 1.00 86.06 175 GLU A O 1
ATOM 1393 N N . GLU A 1 176 ? -70.371 12.812 69.424 1.00 84.94 176 GLU A N 1
ATOM 1394 C CA . GLU A 1 176 ? -70.384 12.569 70.866 1.00 84.94 176 GLU A CA 1
ATOM 1395 C C . GLU A 1 176 ? -70.758 13.841 71.643 1.00 84.94 176 GLU A C 1
ATOM 1397 O O . GLU A 1 176 ? -71.625 13.774 72.514 1.00 84.94 176 GLU A O 1
ATOM 1402 N N . ILE A 1 177 ? -70.223 15.002 71.242 1.00 79.25 177 ILE A N 1
ATOM 1403 C CA . ILE A 1 177 ? -70.596 16.317 71.794 1.00 79.25 177 ILE A CA 1
ATOM 1404 C C . ILE A 1 177 ? -72.088 16.612 71.562 1.00 79.25 177 ILE A C 1
ATOM 1406 O O . ILE A 1 177 ? -72.801 16.942 72.509 1.00 79.25 177 ILE A O 1
ATOM 1410 N N . ASP A 1 178 ? -72.591 16.418 70.338 1.00 77.12 178 ASP A N 1
ATOM 1411 C CA . ASP A 1 178 ? -74.016 16.612 70.011 1.00 77.12 178 ASP A CA 1
ATOM 1412 C C . ASP A 1 178 ? -74.938 15.694 70.841 1.00 77.12 178 ASP A C 1
ATOM 1414 O O . ASP A 1 178 ? -76.079 16.047 71.167 1.00 77.12 178 ASP A O 1
ATOM 1418 N N . ARG A 1 179 ? -74.474 14.479 71.164 1.00 79.25 179 ARG A N 1
ATOM 1419 C CA . ARG A 1 179 ? -75.239 13.512 71.961 1.00 79.25 179 ARG A CA 1
ATOM 1420 C C . ARG A 1 179 ? -75.277 13.900 73.439 1.00 79.25 179 ARG A C 1
ATOM 1422 O O . ARG A 1 179 ? -76.335 13.758 74.054 1.00 79.25 179 ARG A O 1
ATOM 1429 N N . GLU A 1 180 ? -74.165 14.374 73.997 1.00 81.12 180 GLU A N 1
ATOM 1430 C CA . GLU A 1 180 ? -74.111 14.890 75.370 1.00 81.12 180 GLU A CA 1
ATOM 1431 C C . GLU A 1 180 ? -75.003 16.126 75.536 1.00 81.12 180 GLU A C 1
ATOM 1433 O O . GLU A 1 180 ? -75.815 16.163 76.463 1.00 81.12 180 GLU A O 1
ATOM 1438 N N . GLU A 1 181 ? -74.957 17.072 74.592 1.00 76.56 181 GLU A N 1
ATOM 1439 C CA . GLU A 1 181 ? -75.765 18.297 74.641 1.00 76.56 181 GLU A CA 1
ATOM 1440 C C . GLU A 1 181 ? -77.274 17.990 74.587 1.00 76.56 181 GLU A C 1
ATOM 1442 O O . GLU A 1 181 ? -78.054 18.502 75.392 1.00 76.56 181 GLU A O 1
ATOM 1447 N N . LYS A 1 182 ? -77.710 17.065 73.717 1.00 73.81 182 LYS A N 1
ATOM 1448 C CA . LYS A 1 182 ? -79.114 16.607 73.692 1.00 73.81 182 LYS A CA 1
ATOM 1449 C C . LYS A 1 182 ? -79.548 15.899 74.976 1.00 73.81 182 LYS A C 1
ATOM 1451 O O . LYS A 1 182 ? -80.681 16.095 75.415 1.00 73.81 182 LYS A O 1
ATOM 1456 N N . GLY A 1 183 ? -78.676 15.085 75.572 1.00 70.69 183 GLY A N 1
ATOM 1457 C CA . GLY A 1 183 ? -78.964 14.384 76.826 1.00 70.69 183 GLY A CA 1
ATOM 1458 C C . GLY A 1 183 ? -79.129 15.325 78.024 1.00 70.69 183 GLY A C 1
ATOM 1459 O O . GLY A 1 183 ? -79.851 15.003 78.969 1.00 70.69 183 GLY A O 1
ATOM 1460 N N . GLU A 1 184 ? -78.500 16.500 77.981 1.00 62.66 184 GLU A N 1
ATOM 1461 C CA . GLU A 1 184 ? -78.610 17.516 79.027 1.00 62.66 184 GLU A CA 1
ATOM 1462 C C . GLU A 1 184 ? -79.911 18.335 78.920 1.00 62.66 184 GLU A C 1
ATOM 1464 O O . GLU A 1 184 ? -80.499 18.687 79.944 1.00 62.66 184 GLU A O 1
ATOM 1469 N N . ILE A 1 185 ? -80.429 18.544 77.702 1.00 61.47 185 ILE A N 1
ATOM 1470 C CA . ILE A 1 185 ? -81.684 19.274 77.440 1.00 61.47 185 ILE A CA 1
ATOM 1471 C C . ILE A 1 185 ? -82.934 18.452 77.829 1.00 61.47 185 ILE A C 1
ATOM 1473 O O . ILE A 1 185 ? -83.963 19.024 78.182 1.00 61.47 185 ILE A O 1
ATOM 1477 N N . GLU A 1 186 ? -82.864 17.117 77.814 1.00 60.62 186 GLU A N 1
ATOM 1478 C CA . GLU A 1 186 ? -84.005 16.230 78.115 1.00 60.62 186 GLU A CA 1
ATOM 1479 C C . GLU A 1 186 ? -84.205 15.898 79.608 1.00 60.62 186 GLU A C 1
ATOM 1481 O O . GLU A 1 186 ? -85.124 15.151 79.951 1.00 60.62 186 GLU A O 1
ATOM 1486 N N . LYS A 1 187 ? -83.395 16.435 80.532 1.00 55.66 187 LYS A N 1
ATOM 1487 C CA . LYS A 1 187 ? -83.560 16.155 81.970 1.00 55.66 187 LYS A CA 1
ATOM 1488 C C . LYS A 1 187 ? -84.835 16.835 82.511 1.00 55.66 187 LYS A C 1
ATOM 1490 O O . LYS A 1 187 ? -84.876 18.062 82.567 1.00 55.66 187 LYS A O 1
ATOM 1495 N N . PRO A 1 188 ? -85.867 16.088 82.962 1.00 54.44 188 PRO A N 1
ATOM 1496 C CA . PRO A 1 188 ? -87.087 16.702 83.468 1.00 54.44 188 PRO A CA 1
ATOM 1497 C C . PRO A 1 188 ? -86.845 17.317 84.848 1.00 54.44 188 PRO A C 1
ATOM 1499 O O . PRO A 1 188 ? -86.364 16.649 85.771 1.00 54.44 188 PRO A O 1
ATOM 1502 N N . GLU A 1 189 ? -87.215 18.590 84.973 1.00 59.66 189 GLU A N 1
ATOM 1503 C CA . GLU A 1 189 ? -87.369 19.324 86.225 1.00 59.66 189 GLU A CA 1
ATOM 1504 C C . GLU A 1 189 ? -88.330 18.539 87.128 1.00 59.66 189 GLU A C 1
ATOM 1506 O O . GLU A 1 189 ? -89.542 18.503 86.907 1.00 59.66 189 GLU A O 1
ATOM 1511 N N . ARG A 1 190 ? -87.777 17.797 88.095 1.00 55.59 190 ARG A N 1
ATOM 1512 C CA . ARG A 1 190 ? -88.586 17.009 89.022 1.00 55.59 190 ARG A CA 1
ATOM 1513 C C . ARG A 1 190 ? -89.014 17.888 90.186 1.00 55.59 190 ARG A C 1
ATOM 1515 O O . ARG A 1 190 ? -88.272 18.099 91.141 1.00 55.59 190 ARG A O 1
ATOM 1522 N N . ASP A 1 191 ? -90.224 18.387 89.984 1.00 48.12 191 ASP A N 1
ATOM 1523 C CA . ASP A 1 191 ? -91.259 18.773 90.931 1.00 48.12 191 ASP A CA 1
ATOM 1524 C C . ASP A 1 191 ? -91.075 18.199 92.345 1.00 48.12 191 ASP A C 1
ATOM 1526 O O . ASP A 1 191 ? -90.762 17.020 92.547 1.00 48.12 191 ASP A O 1
ATOM 1530 N N . GLY A 1 192 ? -91.272 19.075 93.325 1.00 59.81 192 GLY A N 1
ATOM 1531 C CA . GLY A 1 192 ? -91.223 18.731 94.731 1.00 59.81 192 GLY A CA 1
ATOM 1532 C C . GLY A 1 192 ? -92.485 17.998 95.159 1.00 59.81 192 GLY A C 1
ATOM 1533 O O . GLY A 1 192 ? -93.587 18.304 94.718 1.00 59.81 192 GLY A O 1
ATOM 1534 N N . THR A 1 193 ? -92.356 17.069 96.098 1.00 48.19 193 THR A N 1
ATOM 1535 C CA . THR A 1 193 ? -93.426 16.822 97.066 1.00 48.19 193 THR A CA 1
ATOM 1536 C C . THR A 1 193 ? -92.887 16.089 98.290 1.00 48.19 193 THR A C 1
ATOM 1538 O O . THR A 1 193 ? -92.366 14.986 98.167 1.00 48.19 193 THR A O 1
ATOM 1541 N N . MET A 1 194 ? -93.053 16.790 99.420 1.00 43.88 194 MET A N 1
ATOM 1542 C CA . MET A 1 194 ? -93.257 16.361 100.815 1.00 43.88 194 MET A CA 1
ATOM 1543 C C . MET A 1 194 ? -92.326 15.331 101.460 1.00 43.88 194 MET A C 1
ATOM 1545 O O . MET A 1 194 ? -92.396 14.134 101.120 1.00 43.88 194 MET A O 1
#

Foldseek 3Di:
DCVVVLVVLLVVLVVQVVPDDPLRRPSLLVLVVVLVQLQDLVSQVVCVVVVVDPPPVPGSRSVNVSSVNSNPDHDDDPVSRPCPVVVVVVVVVCPDVVVVVVCCCCVPQVVDPVSVVVVVVVVVVVVVVVVVVVVVVVVVVVVVVVVVVVVVVVVVVVVVVVVVVVVVVVVVVVVVVVVVVVVVVPDDPDDDDD

Radius of gyration: 49.71 Å; chains: 1; bounding box: 117×36×134 Å

Sequence (194 aa):
MDDGSKSLIRNLVAFEQCHHPPGDYYLSNYISFIKCLAKTPKDVDLLVQNEIIVNLLGDNEAVSDLLHSACENIMTTPSMFYYSRLCEELIAYCKKPWNSYKTTLKCDYFKTPWMTATTIAAMVTELDANLQAYGLMLKAFQFAISHSLISIEALFVYLKIYAFTFSAVTVGQIEEIDREEKGEIEKPERDGTM

Secondary structure (DSSP, 8-state):
--HHHHHHHHHHHHHHHHHS-TT--HHHHHHHHHHHH-SSHHHHHHHHHTTSS--SSS-HHHHHHHHHHHTTT----GGG-TTHHHHHHHHHHHHSHHHHHHHHIIIIISSSHHHHHHHHHHHHHHHHHHHHHHHHHHHHHHHHHHHHHHHHHHHHHHHHHHHHHHHHHHHHHHHHHHHHHHHHHT--------